Protein AF-A0A8J2HFX0-F1 (afdb_monomer_lite)

Structure (mmCIF, N/CA/C/O backbone):
data_AF-A0A8J2HFX0-F1
#
_entry.id   AF-A0A8J2HFX0-F1
#
loop_
_atom_site.group_PDB
_atom_site.id
_atom_site.type_symbol
_atom_site.label_atom_id
_atom_site.label_alt_id
_atom_site.label_comp_id
_atom_site.label_asym_id
_atom_site.label_entity_id
_atom_site.label_seq_id
_atom_site.pdbx_PDB_ins_code
_atom_site.Cartn_x
_atom_site.Cartn_y
_atom_site.Cartn_z
_atom_site.occupancy
_atom_site.B_iso_or_equiv
_atom_site.auth_seq_id
_atom_site.auth_comp_id
_atom_site.auth_asym_id
_atom_site.auth_atom_id
_atom_site.pdbx_PDB_model_num
ATOM 1 N N . MET A 1 1 ? -43.724 24.368 33.917 1.00 36.50 1 MET A N 1
ATOM 2 C CA . MET A 1 1 ? -43.101 24.506 35.254 1.00 36.50 1 MET A CA 1
ATOM 3 C C . MET A 1 1 ? -41.659 24.957 35.081 1.00 36.50 1 MET A C 1
ATOM 5 O O . MET A 1 1 ? -40.863 24.218 34.515 1.00 36.50 1 MET A O 1
ATOM 9 N N . ALA A 1 2 ? -41.336 26.186 35.486 1.00 39.94 2 ALA A N 1
ATOM 10 C CA . ALA A 1 2 ? -39.988 26.737 35.371 1.00 39.94 2 ALA A CA 1
ATOM 11 C C . ALA A 1 2 ? -39.028 25.981 36.308 1.00 39.94 2 ALA A C 1
ATOM 13 O O . ALA A 1 2 ? -39.234 25.959 37.522 1.00 39.94 2 ALA A O 1
ATOM 14 N N . ARG A 1 3 ? -37.985 25.341 35.758 1.00 47.41 3 ARG A N 1
ATOM 15 C CA . ARG A 1 3 ? -36.888 24.77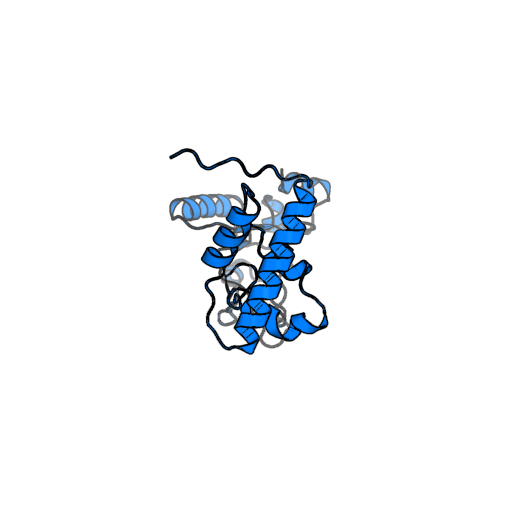7 36.560 1.00 47.41 3 ARG A CA 1
ATOM 16 C C . ARG A 1 3 ? -36.227 25.940 37.306 1.00 47.41 3 ARG A C 1
ATOM 18 O O . ARG A 1 3 ? -35.611 26.787 36.667 1.00 47.41 3 ARG A O 1
ATOM 25 N N . LYS A 1 4 ? -36.376 26.001 38.637 1.00 48.34 4 LYS A N 1
ATOM 26 C CA . LYS A 1 4 ? -35.636 26.942 39.497 1.00 48.34 4 LYS A CA 1
ATOM 27 C C . LYS A 1 4 ? -34.156 26.882 39.096 1.00 48.34 4 LYS A C 1
ATOM 29 O O . LYS A 1 4 ? -33.548 25.818 39.211 1.00 48.34 4 LYS A O 1
ATOM 34 N N . LYS A 1 5 ? -33.592 27.987 38.592 1.00 50.81 5 LYS A N 1
ATOM 35 C CA . LYS A 1 5 ? -32.149 28.095 38.336 1.00 50.81 5 LYS A CA 1
ATOM 36 C C . LYS A 1 5 ? -31.450 27.929 39.683 1.00 50.81 5 LYS A C 1
ATOM 38 O O . LYS A 1 5 ? -31.520 28.823 40.521 1.00 50.81 5 LYS A O 1
ATOM 43 N N . LYS A 1 6 ? -30.837 26.767 39.915 1.00 60.41 6 LYS A N 1
ATOM 44 C CA . LYS A 1 6 ? -29.904 26.593 41.029 1.00 60.41 6 LYS A CA 1
ATOM 45 C C . LYS A 1 6 ? -28.775 27.599 40.816 1.00 60.41 6 LYS A C 1
ATOM 47 O O . LYS A 1 6 ? -28.139 27.590 39.764 1.00 60.41 6 LYS A O 1
ATOM 52 N N . VAL A 1 7 ? -28.601 28.504 41.770 1.00 60.09 7 VAL A N 1
ATOM 53 C CA . VAL A 1 7 ? -27.483 29.445 41.784 1.00 60.09 7 VAL A CA 1
ATOM 54 C C . VAL A 1 7 ? -26.286 28.659 42.302 1.00 60.09 7 VAL A C 1
ATOM 56 O O . VAL A 1 7 ? -26.285 28.238 43.454 1.00 60.09 7 VAL A O 1
ATOM 59 N N . PHE A 1 8 ? -25.331 28.384 41.421 1.00 66.38 8 PHE A N 1
ATOM 60 C CA . PHE A 1 8 ? -24.065 27.749 41.775 1.00 66.38 8 PHE A CA 1
ATOM 61 C C . PHE A 1 8 ? -23.031 28.851 42.003 1.00 66.38 8 PHE A C 1
ATOM 63 O O . PHE A 1 8 ? -22.970 29.795 41.213 1.00 66.38 8 PHE A O 1
ATOM 70 N N . ILE A 1 9 ? -22.271 28.745 43.090 1.00 71.50 9 ILE A N 1
ATOM 71 C CA . ILE A 1 9 ? -21.265 29.737 43.502 1.00 71.50 9 ILE A CA 1
ATOM 72 C C . ILE A 1 9 ? -19.923 29.438 42.809 1.00 71.50 9 ILE A C 1
ATOM 74 O O . ILE A 1 9 ? -19.110 30.329 42.595 1.00 71.50 9 ILE A O 1
ATOM 78 N N . GLU A 1 10 ? -19.728 28.186 42.403 1.00 75.62 10 GLU A N 1
ATOM 79 C CA . GLU A 1 10 ? -18.501 27.629 41.849 1.00 75.62 10 GLU A CA 1
ATOM 80 C C . GLU A 1 10 ? -18.329 27.940 40.353 1.00 75.62 10 GLU A C 1
ATOM 82 O O . GLU A 1 10 ? -19.296 28.070 39.586 1.00 75.62 10 GLU A O 1
ATOM 87 N N . SER A 1 11 ? -17.081 27.981 39.890 1.00 82.88 11 SER A N 1
ATOM 88 C CA . SER A 1 11 ? -16.734 28.086 38.470 1.00 82.88 11 SER A CA 1
ATOM 89 C C . SER A 1 11 ? -17.201 26.853 37.672 1.00 82.88 11 SER A C 1
ATOM 91 O O . SER A 1 11 ? -17.562 25.806 38.220 1.00 82.88 11 SER A O 1
ATOM 93 N N . LYS A 1 12 ? -17.246 26.962 36.338 1.00 82.00 12 LYS A N 1
ATOM 94 C CA . LYS A 1 12 ? -17.675 25.854 35.459 1.00 82.00 12 LYS A CA 1
ATOM 95 C C . LYS A 1 12 ? -16.741 24.639 35.565 1.00 82.00 12 LYS A C 1
ATOM 97 O O . LYS A 1 12 ? -17.206 23.504 35.478 1.00 82.00 12 LYS A O 1
ATOM 102 N N . GLU A 1 13 ? -15.449 24.882 35.761 1.00 82.50 13 GLU A N 1
ATOM 103 C CA . GLU A 1 13 ? -14.404 23.856 35.860 1.00 82.50 13 GLU A CA 1
ATOM 104 C C . GLU A 1 13 ? -14.483 23.100 37.189 1.00 82.50 13 GLU A C 1
ATOM 106 O O . GLU A 1 13 ? -14.471 21.870 37.200 1.00 82.50 13 GLU A O 1
ATOM 111 N N . GLU A 1 14 ? -14.692 23.813 38.296 1.00 83.50 14 GLU A N 1
ATOM 112 C CA . GLU A 1 14 ? -14.913 23.204 39.613 1.00 83.50 14 GLU A CA 1
ATOM 113 C C . GLU A 1 14 ? -16.162 22.317 39.611 1.00 83.50 14 GLU A C 1
ATOM 115 O O . GLU A 1 14 ? -16.128 21.181 40.083 1.00 83.50 14 GLU A O 1
ATOM 120 N N . ARG A 1 15 ? -17.252 22.775 38.983 1.00 85.12 15 ARG A N 1
ATOM 121 C CA . ARG A 1 15 ? -18.468 21.963 38.810 1.00 85.12 15 ARG A CA 1
ATOM 122 C C . ARG A 1 15 ? -18.224 20.703 37.983 1.00 85.12 15 ARG A C 1
ATOM 124 O O . ARG A 1 15 ? -18.809 19.659 38.279 1.00 85.12 15 ARG A O 1
ATOM 131 N N . MET A 1 16 ? -17.367 20.778 36.964 1.00 85.12 16 MET A N 1
ATOM 132 C CA . MET A 1 16 ? -16.980 19.616 36.162 1.00 85.12 16 MET A CA 1
ATOM 133 C C . MET A 1 16 ? -16.188 18.604 36.998 1.00 85.12 16 MET A C 1
ATOM 135 O O . MET A 1 16 ? -16.503 17.416 36.966 1.00 85.12 16 MET A O 1
ATOM 139 N N . MET A 1 17 ? -15.226 19.070 37.797 1.00 85.88 17 MET A N 1
ATOM 140 C CA . MET A 1 17 ? -14.441 18.215 38.693 1.00 85.88 17 MET A CA 1
ATOM 141 C C . MET A 1 17 ? -15.316 17.525 39.744 1.00 85.88 17 MET A C 1
ATOM 143 O O . MET A 1 17 ? -15.230 16.308 39.903 1.00 85.88 17 MET A O 1
ATOM 147 N N . LEU A 1 18 ? -16.225 18.265 40.387 1.00 87.31 18 LEU A N 1
ATOM 148 C CA . LEU A 1 18 ? -17.179 17.713 41.358 1.00 87.31 18 LEU A CA 1
ATOM 149 C C . LEU A 1 18 ? -18.092 16.652 40.727 1.00 87.31 18 LEU A C 1
ATOM 151 O O . LEU A 1 18 ? -18.331 15.599 41.315 1.00 87.31 18 LEU A O 1
ATOM 155 N N . THR A 1 19 ? -18.551 16.896 39.496 1.00 88.75 19 THR A N 1
ATOM 156 C CA . THR A 1 19 ? -19.362 15.934 38.734 1.00 88.75 19 THR A CA 1
ATOM 157 C C . THR A 1 19 ? -18.579 14.651 38.458 1.00 88.75 19 THR A C 1
ATOM 159 O O . THR A 1 19 ? -19.110 13.558 38.643 1.00 88.75 19 THR A O 1
ATOM 162 N N . ILE A 1 20 ? -17.323 14.761 38.014 1.00 88.50 20 ILE A N 1
ATOM 163 C CA . ILE A 1 20 ? -16.472 13.597 37.730 1.00 88.50 20 ILE A CA 1
ATOM 164 C C . ILE A 1 20 ? -16.214 12.798 39.013 1.00 88.50 20 ILE A C 1
ATOM 166 O O . ILE A 1 20 ? -16.324 11.572 38.994 1.00 88.50 20 ILE A O 1
ATOM 170 N N . GLN A 1 21 ? -15.939 13.477 40.127 1.00 88.62 21 GLN A N 1
ATOM 171 C CA . GLN A 1 21 ? -15.710 12.834 41.418 1.00 88.62 21 GLN A CA 1
ATOM 172 C C . GLN A 1 21 ? -16.949 12.070 41.912 1.00 88.62 21 GLN A C 1
ATOM 174 O O . GLN A 1 21 ? -16.823 10.911 42.307 1.00 88.62 21 GLN A O 1
ATOM 179 N N . GLU A 1 22 ? -18.144 12.668 41.831 1.00 90.12 22 GLU A N 1
ATOM 180 C CA . GLU A 1 22 ? -19.393 11.995 42.221 1.00 90.12 22 GLU A CA 1
ATOM 181 C C . GLU A 1 22 ? -19.687 10.783 41.317 1.00 90.12 22 GLU A C 1
ATOM 183 O O . GLU A 1 22 ? -20.050 9.715 41.810 1.00 90.12 22 GLU A O 1
ATOM 188 N N . VAL A 1 23 ? -19.436 10.889 40.004 1.00 89.56 23 VAL A N 1
ATOM 189 C CA . VAL A 1 23 ? -19.563 9.750 39.075 1.00 89.56 23 VAL A CA 1
ATOM 190 C C . VAL A 1 23 ? -18.614 8.608 39.452 1.00 89.56 23 VAL A C 1
ATOM 192 O O . VAL A 1 23 ? -19.030 7.451 39.450 1.00 89.56 23 VAL A O 1
ATOM 195 N N . ILE A 1 24 ? -17.353 8.900 39.788 1.00 88.31 24 ILE A N 1
ATOM 196 C CA . ILE A 1 24 ? -16.377 7.872 40.185 1.00 88.31 24 ILE A CA 1
ATOM 197 C C . ILE A 1 24 ? -16.797 7.200 41.494 1.00 88.31 24 ILE A C 1
ATOM 199 O O . ILE A 1 24 ? -16.715 5.977 41.601 1.00 88.31 24 ILE A O 1
ATOM 203 N N . GLN A 1 25 ? -17.277 7.971 42.471 1.00 88.38 25 GLN A N 1
ATOM 204 C CA . GLN A 1 25 ? -17.723 7.433 43.753 1.00 88.38 25 GLN A CA 1
ATOM 205 C C . GLN A 1 25 ? -18.921 6.490 43.590 1.00 88.38 25 GLN A C 1
ATOM 207 O O . GLN A 1 25 ? -18.908 5.386 44.131 1.00 88.38 25 GLN A O 1
ATOM 212 N N . GLU A 1 26 ? -19.926 6.873 42.800 1.00 87.75 26 GLU A N 1
ATOM 213 C CA . GLU A 1 26 ? -21.063 5.993 42.515 1.00 87.75 26 GLU A CA 1
ATOM 214 C C . GLU A 1 26 ? -20.647 4.720 41.759 1.00 87.75 26 GLU A C 1
ATOM 216 O O . GLU A 1 26 ? -21.177 3.640 42.027 1.00 87.75 26 GLU A O 1
ATOM 221 N N . LEU A 1 27 ? -19.670 4.817 40.850 1.00 86.56 27 LEU A N 1
ATOM 222 C CA . LEU A 1 27 ? -19.125 3.654 40.144 1.00 86.56 27 LEU A CA 1
ATOM 223 C C . LEU A 1 27 ? -18.366 2.699 41.072 1.00 86.56 27 LEU A C 1
ATOM 225 O O . LEU A 1 27 ? -18.422 1.489 40.860 1.00 86.56 27 LEU A O 1
ATOM 229 N N . LEU A 1 28 ? -17.675 3.218 42.091 1.00 86.69 28 LEU A N 1
ATOM 230 C CA . LEU A 1 28 ? -17.004 2.403 43.106 1.00 86.69 28 LEU A CA 1
ATOM 231 C C . LEU A 1 28 ? -18.010 1.650 43.973 1.00 86.69 28 LEU A C 1
ATOM 233 O O . LEU A 1 28 ? -17.912 0.431 44.081 1.00 86.69 28 LEU A O 1
ATOM 237 N N . VAL A 1 29 ? -19.018 2.351 44.498 1.00 88.44 29 VAL A N 1
ATOM 238 C CA . VAL A 1 29 ? -20.081 1.732 45.307 1.00 88.44 29 VAL A CA 1
ATOM 239 C C . VAL A 1 29 ? -20.798 0.647 44.507 1.00 88.44 29 VAL A C 1
ATOM 241 O O . VAL A 1 29 ? -20.976 -0.469 44.983 1.00 88.44 29 VAL A O 1
ATOM 244 N N . ALA A 1 30 ? -21.149 0.927 43.253 1.00 86.62 30 ALA A N 1
ATOM 245 C CA . ALA A 1 30 ? -21.793 -0.068 42.408 1.00 86.62 30 ALA A CA 1
ATOM 246 C C . ALA A 1 30 ? -20.888 -1.263 42.068 1.00 86.62 30 ALA A C 1
ATOM 248 O O . ALA A 1 30 ? -21.390 -2.372 41.880 1.00 86.62 30 ALA A O 1
ATOM 249 N N . HIS A 1 31 ? -19.570 -1.055 41.981 1.00 82.75 31 HIS A N 1
ATOM 250 C CA . HIS A 1 31 ? -18.616 -2.139 41.777 1.00 82.75 31 HIS A CA 1
ATOM 251 C C . HIS A 1 31 ? -18.539 -3.056 43.000 1.00 82.75 31 HIS A C 1
ATOM 253 O O . HIS A 1 31 ? -18.586 -4.272 42.821 1.00 82.75 31 HIS A O 1
ATOM 259 N N . ASP A 1 32 ? -18.459 -2.483 44.202 1.00 84.44 32 ASP A N 1
ATOM 260 C CA . ASP A 1 32 ? -18.413 -3.237 45.458 1.00 84.44 32 ASP A CA 1
ATOM 261 C C . ASP A 1 32 ? -19.744 -3.972 45.724 1.00 84.44 32 ASP A C 1
ATOM 263 O O . ASP A 1 32 ? -19.750 -5.090 46.230 1.00 84.44 32 ASP A O 1
ATOM 267 N N . GLU A 1 33 ? -20.876 -3.401 45.298 1.00 88.12 33 GLU A N 1
ATOM 268 C CA . GLU A 1 33 ? -22.210 -4.021 45.380 1.00 88.12 33 GLU A CA 1
ATOM 269 C C . GLU A 1 33 ? -22.548 -4.951 44.195 1.00 88.12 33 GLU A C 1
ATOM 271 O O . GLU A 1 33 ? -23.674 -5.441 44.097 1.00 88.12 33 GLU A O 1
ATOM 276 N N . HIS A 1 34 ? -21.613 -5.181 43.264 1.00 78.56 34 HIS A N 1
ATOM 277 C CA . HIS A 1 34 ? -21.816 -5.975 42.040 1.00 78.56 34 HIS A CA 1
ATOM 278 C C . HIS A 1 34 ? -23.061 -5.590 41.209 1.00 78.56 34 HIS A C 1
ATOM 280 O O . HIS A 1 34 ? -23.638 -6.424 40.508 1.00 78.56 34 HIS A O 1
ATOM 286 N N . ARG A 1 35 ? -23.470 -4.318 41.239 1.00 81.81 35 ARG A N 1
ATOM 287 C CA . ARG A 1 35 ? -24.608 -3.810 40.463 1.00 81.81 35 ARG A CA 1
ATOM 288 C C . ARG A 1 35 ? -24.157 -3.409 39.058 1.00 81.81 35 ARG A C 1
ATOM 290 O O . ARG A 1 35 ? -23.117 -2.771 38.892 1.00 81.81 35 ARG A O 1
ATOM 297 N N . ASP A 1 36 ? -24.956 -3.744 38.048 1.00 74.00 36 ASP A N 1
ATOM 298 C CA . ASP A 1 36 ? -24.738 -3.239 36.691 1.00 74.00 36 ASP A CA 1
ATOM 299 C C . ASP A 1 36 ? -25.232 -1.789 36.574 1.00 74.00 36 ASP A C 1
ATOM 301 O O . ASP A 1 36 ? -26.327 -1.451 37.035 1.00 74.00 36 ASP A O 1
ATOM 305 N N . VAL A 1 37 ? -24.407 -0.914 35.996 1.00 78.25 37 VAL A N 1
ATOM 306 C CA . VAL A 1 37 ? -24.670 0.530 35.937 1.00 78.25 37 VAL A CA 1
ATOM 307 C C . VAL A 1 37 ? -24.548 1.035 34.513 1.00 78.25 37 VAL A C 1
ATOM 309 O O . VAL A 1 37 ? -23.490 0.978 33.889 1.00 78.25 37 VAL A O 1
ATOM 312 N N . ASP A 1 38 ? -25.635 1.632 34.032 1.00 82.38 38 ASP A N 1
ATOM 313 C CA . ASP A 1 38 ? -25.660 2.356 32.768 1.00 82.38 38 ASP A CA 1
ATOM 314 C C . ASP A 1 38 ? -24.918 3.699 32.906 1.00 82.38 38 ASP A C 1
ATOM 316 O O . ASP A 1 38 ? -25.428 4.677 33.470 1.00 82.38 38 ASP A O 1
ATOM 320 N N . LEU A 1 39 ? -23.697 3.739 32.367 1.00 81.25 39 LEU A N 1
ATOM 321 C CA . LEU A 1 39 ? -22.801 4.900 32.382 1.00 81.25 39 LEU A CA 1
ATOM 322 C C . LEU A 1 39 ? -23.427 6.153 31.757 1.00 81.25 39 LEU A C 1
ATOM 324 O O . LEU A 1 39 ? -23.154 7.264 32.216 1.00 81.25 39 LEU A O 1
ATOM 328 N N . ASN A 1 40 ? -24.267 6.010 30.727 1.00 83.69 40 ASN A N 1
ATOM 329 C CA . ASN A 1 40 ? -24.864 7.162 30.052 1.00 83.69 40 ASN A CA 1
ATOM 330 C C . ASN A 1 40 ? -25.926 7.817 30.935 1.00 83.69 40 ASN A C 1
ATOM 332 O O . ASN A 1 40 ? -25.903 9.033 31.126 1.00 83.69 40 ASN A O 1
ATOM 336 N N . LYS A 1 41 ? -26.803 7.011 31.548 1.00 86.25 41 LYS A N 1
ATOM 337 C CA . LYS A 1 41 ? -27.816 7.514 32.490 1.00 86.25 41 LYS A CA 1
ATOM 338 C C . LYS A 1 41 ? -27.178 8.150 33.719 1.00 86.25 41 LYS A C 1
ATOM 340 O O . LYS A 1 41 ? -27.621 9.217 34.146 1.00 86.25 41 LYS A O 1
ATOM 345 N N . LEU A 1 42 ? -26.127 7.526 34.257 1.00 87.12 42 LEU A N 1
ATOM 346 C CA . LEU A 1 42 ? -25.391 8.050 35.405 1.00 87.12 42 LEU A CA 1
ATOM 347 C C . LEU A 1 42 ? -24.791 9.427 35.097 1.00 87.12 42 LEU A C 1
ATOM 349 O O . LEU A 1 42 ? -25.062 10.390 35.814 1.00 87.12 42 LEU A O 1
ATOM 353 N N . LYS A 1 43 ? -24.055 9.551 33.985 1.00 86.56 43 LYS A N 1
ATOM 354 C CA . LYS A 1 43 ? -23.462 10.823 33.553 1.00 86.56 43 LYS A CA 1
ATOM 355 C C . LYS A 1 43 ? -24.514 11.915 33.392 1.00 86.56 43 LYS A C 1
ATOM 357 O O . LYS A 1 43 ? -24.351 12.999 33.939 1.00 86.56 43 LYS A O 1
ATOM 362 N N . THR A 1 44 ? -25.615 11.634 32.696 1.00 86.19 44 THR A N 1
ATOM 363 C CA . THR A 1 44 ? -26.679 12.626 32.484 1.00 86.19 44 THR A CA 1
ATOM 364 C C . THR A 1 44 ? -27.337 13.052 33.798 1.00 86.19 44 THR A C 1
ATOM 366 O O . THR A 1 44 ? -27.619 14.240 33.980 1.00 86.19 44 THR A O 1
ATOM 369 N N . ARG A 1 45 ? -27.551 12.120 34.736 1.00 88.81 45 ARG A N 1
ATOM 370 C CA . ARG A 1 45 ? -28.131 12.411 36.055 1.00 88.81 45 ARG A CA 1
ATOM 371 C C . ARG A 1 45 ? -27.231 13.327 36.882 1.00 88.81 45 ARG A C 1
ATOM 373 O O . ARG A 1 45 ? -27.711 14.349 37.375 1.00 88.81 45 ARG A O 1
ATOM 380 N N . VAL A 1 46 ? -25.946 12.993 37.004 1.00 88.50 46 VAL A N 1
ATOM 381 C CA . VAL A 1 46 ? -24.995 13.773 37.813 1.00 88.50 46 VAL A CA 1
ATOM 382 C C . VAL A 1 46 ? -24.715 15.127 37.152 1.00 88.50 46 VAL A C 1
ATOM 384 O O . VAL A 1 46 ? -24.805 16.158 37.814 1.00 88.50 46 VAL A O 1
ATOM 387 N N . SER A 1 47 ? -24.534 15.183 35.826 1.00 87.50 47 SER A N 1
ATOM 388 C CA . SER A 1 47 ? -24.382 16.456 35.102 1.00 87.50 47 SER A CA 1
ATOM 389 C C . SER A 1 47 ? -25.596 17.379 35.264 1.00 87.50 47 SER A C 1
ATOM 391 O O . SER A 1 47 ? -25.436 18.587 35.435 1.00 87.50 47 SER A O 1
ATOM 393 N N . SER A 1 48 ? -26.814 16.823 35.299 1.00 86.00 48 SER A N 1
ATOM 394 C CA . SER A 1 48 ? -28.037 17.601 35.553 1.00 86.00 48 SER A CA 1
ATOM 395 C C . SER A 1 48 ? -28.103 18.156 36.981 1.00 86.00 48 SER A C 1
ATOM 397 O O . SER A 1 48 ? -28.670 19.229 37.194 1.00 86.00 48 SER A O 1
ATOM 399 N N . LYS A 1 49 ? -27.522 17.458 37.967 1.00 85.69 49 LYS A N 1
ATOM 400 C CA . LYS A 1 49 ? -27.490 17.885 39.377 1.00 85.69 49 LYS A CA 1
ATOM 401 C C . LYS A 1 49 ? -26.646 19.148 39.571 1.00 85.69 49 LYS A C 1
ATOM 403 O O . LYS A 1 49 ? -27.083 20.030 40.318 1.00 85.69 49 LYS A O 1
ATOM 408 N N . TYR A 1 50 ? -25.516 19.235 38.864 1.00 85.31 50 TYR A N 1
ATOM 409 C CA . TYR A 1 50 ? -24.578 20.369 38.861 1.00 85.31 50 TYR A CA 1
ATOM 410 C C . TYR A 1 50 ? -24.853 21.414 37.765 1.00 85.31 50 TYR A C 1
ATOM 412 O O . TYR A 1 50 ? -24.144 22.414 37.665 1.00 85.31 50 TYR A O 1
ATOM 420 N N . GLY A 1 51 ? -25.894 21.210 36.949 1.00 80.94 51 GLY A N 1
ATOM 421 C CA . GLY A 1 51 ? -26.314 22.166 35.922 1.00 80.94 51 GLY A CA 1
ATOM 422 C C . GLY A 1 51 ? -25.324 22.316 34.764 1.00 80.94 51 GLY A C 1
ATOM 423 O O . GLY A 1 51 ? -25.200 23.408 34.215 1.00 80.94 51 GLY A O 1
ATOM 424 N N . LEU A 1 52 ? -24.604 21.248 34.411 1.00 83.06 52 LEU A N 1
ATOM 425 C CA . LEU A 1 52 ? -23.687 21.241 33.272 1.00 83.06 52 LEU A CA 1
ATOM 426 C C . LEU A 1 52 ? -24.451 21.068 31.952 1.00 83.06 52 LEU A C 1
ATOM 428 O O . LEU A 1 52 ? -25.348 20.235 31.844 1.00 83.06 52 LEU A O 1
ATOM 432 N N . GLU A 1 53 ? -24.057 21.836 30.935 1.00 79.19 53 GLU A N 1
ATOM 433 C CA . GLU A 1 53 ? -24.602 21.742 29.570 1.00 79.19 53 GLU A CA 1
ATOM 434 C C . GLU A 1 53 ? -24.099 20.496 28.828 1.00 79.19 53 GLU A C 1
ATOM 436 O O . GLU A 1 53 ? -24.803 19.944 27.985 1.00 79.19 53 GLU A O 1
ATOM 441 N N . SER A 1 54 ? -22.887 20.037 29.151 1.00 82.62 54 SER A N 1
ATOM 442 C CA . SER A 1 54 ? -22.243 18.877 28.538 1.00 82.62 54 SER A CA 1
ATOM 443 C C . SER A 1 54 ? -21.875 17.824 29.583 1.00 82.62 54 SER A C 1
ATOM 445 O O . SER A 1 54 ? -21.458 18.133 30.699 1.00 82.62 54 SER A O 1
ATOM 447 N N . SER A 1 55 ? -22.028 16.550 29.213 1.00 83.25 55 SER A N 1
ATOM 448 C CA . SER A 1 55 ? -21.582 15.432 30.048 1.00 83.25 55 SER A CA 1
ATOM 449 C C . SER A 1 55 ? -20.058 15.254 29.963 1.00 83.25 55 SER A C 1
ATOM 451 O O . SER A 1 55 ? -19.514 15.416 28.866 1.00 83.25 55 SER A O 1
ATOM 453 N N . PRO A 1 56 ? -19.377 14.832 31.044 1.00 85.62 56 PRO A N 1
ATOM 454 C CA . PRO A 1 56 ? -17.931 14.602 31.035 1.00 85.62 56 PRO A CA 1
ATOM 455 C C . PRO A 1 56 ? -17.530 13.528 30.015 1.00 85.62 56 PRO A C 1
ATOM 457 O O . PRO A 1 56 ? -18.239 12.528 29.831 1.00 85.62 56 PRO A O 1
ATOM 460 N N . ARG A 1 57 ? -16.392 13.703 29.332 1.00 86.50 57 ARG A N 1
ATOM 461 C CA . ARG A 1 57 ? -15.906 12.699 28.372 1.00 86.50 57 ARG A CA 1
ATOM 462 C C . ARG A 1 57 ? -15.386 11.484 29.131 1.00 86.50 57 ARG A C 1
ATOM 464 O O . ARG A 1 57 ? -14.902 11.592 30.252 1.00 86.50 57 ARG A O 1
ATOM 471 N N . LEU A 1 58 ? -15.454 10.311 28.503 1.00 84.56 58 LEU A N 1
ATOM 472 C CA . LEU A 1 58 ? -14.962 9.076 29.121 1.00 84.56 58 LEU A CA 1
ATOM 473 C C . LEU A 1 58 ? -13.459 9.161 29.448 1.00 84.56 58 LEU A C 1
ATOM 475 O O . LEU A 1 58 ? -13.035 8.672 30.487 1.00 84.56 58 LEU A O 1
ATOM 479 N N . VAL A 1 59 ? -12.679 9.846 28.602 1.00 82.81 59 VAL A N 1
ATOM 480 C CA . VAL A 1 59 ? -11.246 10.104 28.826 1.00 82.81 59 VAL A CA 1
ATOM 481 C C . VAL A 1 59 ? -10.982 10.916 30.096 1.00 82.81 59 VAL A C 1
ATOM 483 O O . VAL A 1 59 ? -10.070 10.575 30.844 1.00 82.81 59 VAL A O 1
ATOM 486 N N . ASP A 1 60 ? -11.813 11.923 30.381 1.00 86.56 60 ASP A N 1
ATOM 487 C CA . ASP A 1 60 ? -11.663 12.786 31.559 1.00 86.56 60 ASP A CA 1
ATOM 488 C C . ASP A 1 60 ? -11.995 12.006 32.842 1.00 86.56 60 ASP A C 1
ATOM 490 O O . ASP A 1 60 ? -11.297 12.120 33.846 1.00 86.56 60 ASP A O 1
ATOM 494 N N . ILE A 1 61 ? -13.015 11.139 32.785 1.00 86.69 61 ILE A N 1
ATOM 495 C CA . ILE A 1 61 ? -13.375 10.243 33.893 1.00 86.69 61 ILE A CA 1
ATOM 496 C C . ILE A 1 61 ? -12.233 9.262 34.174 1.00 86.69 61 ILE A C 1
ATOM 498 O O . ILE A 1 61 ? -11.848 9.109 35.326 1.00 86.69 61 ILE A O 1
ATOM 502 N N . ILE A 1 62 ? -11.665 8.628 33.138 1.00 85.56 62 ILE A N 1
ATOM 503 C CA . ILE A 1 62 ? -10.548 7.676 33.281 1.00 85.56 62 ILE A CA 1
ATOM 504 C C . ILE A 1 62 ? -9.314 8.356 33.890 1.00 85.56 62 ILE A C 1
ATOM 506 O O . ILE A 1 62 ? -8.645 7.756 34.733 1.00 85.56 62 ILE A O 1
ATOM 510 N N . ALA A 1 63 ? -9.015 9.593 33.484 1.00 85.50 63 ALA A N 1
ATOM 511 C CA . ALA A 1 63 ? -7.874 10.347 33.998 1.00 85.50 63 ALA A CA 1
ATOM 512 C C . ALA A 1 63 ? -8.005 10.669 35.497 1.00 85.50 63 ALA A C 1
ATOM 514 O O . ALA A 1 63 ? -7.008 10.631 36.215 1.00 85.50 63 ALA A O 1
ATOM 515 N N . ALA A 1 64 ? -9.228 10.926 35.967 1.00 87.00 64 ALA A N 1
ATOM 516 C CA . ALA A 1 64 ? -9.521 11.286 37.352 1.00 87.00 64 ALA A CA 1
ATOM 517 C C . ALA A 1 64 ? -9.677 10.085 38.312 1.00 87.00 64 ALA A C 1
ATOM 519 O O . ALA A 1 64 ? -9.858 10.290 39.512 1.00 87.00 64 ALA A O 1
ATOM 520 N N . VAL A 1 65 ? -9.612 8.835 37.828 1.00 86.88 65 VAL A N 1
ATOM 521 C CA . VAL A 1 65 ? -9.723 7.644 38.694 1.00 86.88 65 VAL A CA 1
ATOM 522 C C . VAL A 1 65 ? -8.507 7.537 39.637 1.00 86.88 65 VAL A C 1
ATOM 524 O O . VAL A 1 65 ? -7.370 7.507 39.147 1.00 86.88 65 VAL A O 1
ATOM 527 N N . PRO A 1 66 ? -8.716 7.395 40.966 1.00 85.75 66 PRO A N 1
ATOM 528 C CA . PRO A 1 66 ? -7.642 7.159 41.934 1.00 85.75 66 PRO A CA 1
ATOM 529 C C . PRO A 1 66 ? -6.814 5.917 41.592 1.00 85.75 66 PRO A C 1
ATOM 531 O O . PRO A 1 66 ? -7.362 4.917 41.124 1.00 85.75 66 PRO A O 1
ATOM 534 N N . LEU A 1 67 ? -5.502 5.953 41.850 1.00 80.75 67 LEU A N 1
ATOM 535 C CA . LEU A 1 67 ? -4.573 4.868 41.494 1.00 80.75 67 LEU A CA 1
ATOM 536 C C . LEU A 1 67 ? -5.009 3.505 42.058 1.00 80.75 67 LEU A C 1
ATOM 538 O O . LEU A 1 67 ? -4.977 2.515 41.329 1.00 80.75 67 LEU A O 1
ATOM 542 N N . ASP A 1 68 ? -5.531 3.481 43.283 1.00 81.44 68 ASP A N 1
ATOM 543 C CA . ASP A 1 68 ? -5.995 2.263 43.967 1.00 81.44 68 ASP A CA 1
ATOM 544 C C . ASP A 1 68 ? -7.213 1.618 43.282 1.00 81.44 68 ASP A C 1
ATOM 546 O O . ASP A 1 68 ? -7.413 0.403 43.315 1.00 81.44 68 ASP A O 1
ATOM 550 N N . ALA A 1 69 ? -8.025 2.435 42.608 1.00 80.88 69 ALA A N 1
ATOM 551 C CA . ALA A 1 69 ? -9.251 2.026 41.932 1.00 80.88 69 ALA A CA 1
ATOM 552 C C . ALA A 1 69 ? -9.062 1.726 40.435 1.00 80.88 69 ALA A C 1
ATOM 554 O O . ALA A 1 69 ? -9.962 1.163 39.799 1.00 80.88 69 ALA A O 1
ATOM 555 N N . LYS A 1 70 ? -7.904 2.070 39.850 1.00 79.38 70 LYS A N 1
ATOM 556 C CA . LYS A 1 70 ? -7.652 1.917 38.407 1.00 79.38 70 LYS A CA 1
ATOM 557 C C . LYS A 1 70 ? -7.811 0.474 37.940 1.00 79.38 70 LYS A C 1
ATOM 559 O O . LYS A 1 70 ? -8.475 0.233 36.934 1.00 79.38 70 LYS A O 1
ATOM 564 N N . ASN A 1 71 ? -7.293 -0.489 38.699 1.00 76.75 71 ASN A N 1
ATOM 565 C CA . ASN A 1 71 ? -7.362 -1.908 38.334 1.00 76.75 71 ASN A CA 1
ATOM 566 C C . ASN A 1 71 ? -8.800 -2.458 38.329 1.00 76.75 71 ASN A C 1
ATOM 568 O O . ASN A 1 71 ? -9.102 -3.367 37.560 1.00 76.75 71 ASN A O 1
ATOM 572 N N . LYS A 1 72 ? -9.700 -1.882 39.137 1.00 81.44 72 LYS A N 1
ATOM 573 C CA . LYS A 1 72 ? -11.104 -2.310 39.248 1.00 81.44 72 LYS A CA 1
ATOM 574 C C . LYS A 1 72 ? -12.001 -1.692 38.172 1.00 81.44 72 LYS A C 1
ATOM 576 O O . LYS A 1 72 ? -12.877 -2.367 37.628 1.00 81.44 72 LYS A O 1
ATOM 581 N N . LEU A 1 73 ? -11.799 -0.406 37.870 1.00 78.56 73 LEU A N 1
ATOM 582 C CA . LEU A 1 73 ? -12.692 0.371 37.002 1.00 78.56 73 LEU A CA 1
ATOM 583 C C . LEU A 1 73 ? -12.243 0.418 35.535 1.00 78.56 73 LEU A C 1
ATOM 585 O O . LEU A 1 73 ? -13.094 0.373 34.648 1.00 78.56 73 LEU A O 1
ATOM 589 N N . ILE A 1 74 ? -10.936 0.459 35.244 1.00 77.81 74 ILE A N 1
ATOM 590 C CA . ILE A 1 74 ? -10.430 0.559 33.860 1.00 77.81 74 ILE A CA 1
ATOM 591 C C . ILE A 1 74 ? -10.901 -0.603 32.967 1.00 77.81 74 ILE A C 1
ATOM 593 O O . ILE A 1 74 ? -11.287 -0.323 31.831 1.00 77.81 74 ILE A O 1
ATOM 597 N N . PRO A 1 75 ? -10.937 -1.875 33.417 1.00 76.56 75 PRO A N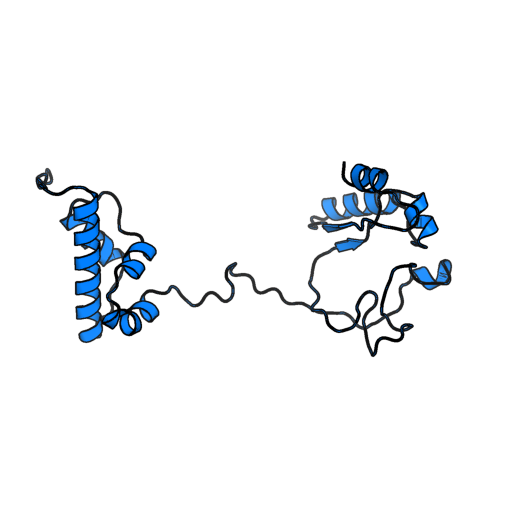 1
ATOM 598 C CA . PRO A 1 75 ? -11.436 -2.971 32.584 1.00 76.56 75 PRO A CA 1
ATOM 599 C C . PRO A 1 75 ? -12.911 -2.822 32.191 1.00 76.56 75 PRO A C 1
ATOM 601 O O . PRO A 1 75 ? -13.285 -3.221 31.095 1.00 76.56 75 PRO A O 1
ATOM 604 N N . LYS A 1 76 ? -13.738 -2.223 33.061 1.00 75.19 76 LYS A N 1
ATOM 605 C CA . LYS A 1 76 ? -15.167 -1.977 32.799 1.00 75.19 76 LYS A CA 1
ATOM 606 C C . LYS A 1 76 ? -15.410 -0.705 31.978 1.00 75.19 76 LYS A C 1
ATOM 608 O O . LYS A 1 76 ? -16.384 -0.634 31.237 1.00 75.19 76 LYS A O 1
ATOM 613 N N . LEU A 1 77 ? -14.540 0.300 32.117 1.00 74.25 77 LEU A N 1
ATOM 614 C CA . LEU A 1 77 ? -14.638 1.583 31.412 1.00 74.25 77 LEU A CA 1
ATOM 615 C C . LEU A 1 77 ? -13.987 1.565 30.023 1.00 74.25 77 LEU A C 1
ATOM 617 O O . LEU A 1 77 ? -14.348 2.381 29.176 1.00 74.25 77 LEU A O 1
ATOM 621 N N . LYS A 1 78 ? -13.035 0.662 29.758 1.00 67.38 78 LYS A N 1
ATOM 622 C CA . LYS A 1 78 ? -12.494 0.474 28.408 1.00 67.38 78 LYS A CA 1
ATOM 623 C C . LYS A 1 78 ? -13.583 -0.123 27.516 1.00 67.38 78 LYS A C 1
ATOM 625 O O . LYS A 1 78 ? -14.073 -1.222 27.761 1.00 67.38 78 LYS A O 1
ATOM 630 N N . ALA A 1 79 ? -13.946 0.613 26.463 1.00 58.12 79 ALA A N 1
ATOM 631 C CA . ALA A 1 79 ? -14.784 0.095 25.387 1.00 58.12 79 ALA A CA 1
ATOM 632 C C . ALA A 1 79 ? -14.187 -1.213 24.839 1.00 58.12 79 ALA A C 1
ATOM 634 O O . ALA A 1 79 ? -12.967 -1.395 24.896 1.00 58.12 79 ALA A O 1
ATOM 635 N N . LYS A 1 80 ? -15.065 -2.104 24.341 1.00 54.94 80 LYS A N 1
ATOM 636 C CA . LYS A 1 80 ? -14.741 -3.440 23.805 1.00 54.94 80 LYS A CA 1
ATOM 637 C C . LYS A 1 80 ? -13.350 -3.463 23.159 1.00 54.94 80 LYS A C 1
ATOM 639 O O . LYS A 1 80 ? -13.083 -2.569 22.356 1.00 54.94 80 LYS A O 1
ATOM 644 N N . PRO A 1 81 ? -12.507 -4.472 23.446 1.00 51.44 81 PRO A N 1
ATOM 645 C CA . PRO A 1 81 ? -11.199 -4.588 22.815 1.00 51.44 81 PRO A CA 1
ATOM 646 C C . PRO A 1 81 ? -11.370 -4.509 21.295 1.00 51.44 81 PRO A C 1
ATOM 648 O O . PRO A 1 81 ? -11.950 -5.393 20.664 1.00 51.44 81 PRO A O 1
ATOM 651 N N . ILE A 1 82 ? -10.938 -3.390 20.722 1.00 53.09 82 ILE A N 1
ATOM 652 C CA . ILE A 1 82 ? -10.933 -3.170 19.282 1.00 53.09 82 ILE A CA 1
ATOM 653 C C . ILE A 1 82 ? -9.795 -4.007 18.703 1.00 53.09 82 ILE A C 1
ATOM 655 O O . ILE A 1 82 ? -8.668 -3.946 19.189 1.00 53.09 82 ILE A O 1
ATOM 659 N N . ARG A 1 83 ? -10.102 -4.825 17.687 1.00 55.94 83 ARG A N 1
ATOM 660 C CA . ARG A 1 83 ? -9.150 -5.787 17.098 1.00 55.94 83 ARG A CA 1
ATOM 661 C C . ARG A 1 83 ? -7.902 -5.098 16.513 1.00 55.94 83 ARG A C 1
ATOM 663 O O . ARG A 1 83 ? -6.864 -5.737 16.432 1.00 55.94 83 ARG A O 1
ATOM 670 N N . THR A 1 84 ? -8.000 -3.808 16.174 1.00 56.28 84 THR A N 1
ATOM 671 C CA . THR A 1 84 ? -6.927 -2.884 15.751 1.00 56.28 84 THR A CA 1
ATOM 672 C C . THR A 1 84 ? -7.377 -1.432 15.997 1.00 56.28 84 THR A C 1
ATOM 674 O O . THR A 1 84 ? -8.580 -1.173 16.061 1.00 56.28 84 THR A O 1
ATOM 677 N N . ALA A 1 85 ? -6.447 -0.469 16.103 1.00 55.78 85 ALA A N 1
ATOM 678 C CA . ALA A 1 85 ? -6.758 0.960 16.315 1.00 55.78 85 ALA A CA 1
ATOM 679 C C . ALA A 1 85 ? -7.695 1.566 15.245 1.00 55.78 85 ALA A C 1
ATOM 681 O O . ALA A 1 85 ? -8.411 2.524 15.522 1.00 55.78 85 ALA A O 1
ATOM 682 N N . SER A 1 86 ? -7.715 0.986 14.041 1.00 62.72 86 SER A N 1
ATOM 683 C CA . SER A 1 86 ? -8.557 1.384 12.906 1.00 62.72 86 SER A CA 1
ATOM 684 C C . SER A 1 86 ? -9.805 0.511 12.707 1.00 62.72 86 SER A C 1
ATOM 686 O O . SER A 1 86 ? -10.620 0.809 11.838 1.00 62.72 86 SER A O 1
ATOM 688 N N . GLY A 1 87 ? -9.960 -0.586 13.459 1.00 64.44 87 GLY A N 1
ATOM 689 C CA . GLY A 1 87 ? -11.064 -1.542 13.305 1.00 64.44 87 GLY A CA 1
ATOM 690 C C . GLY A 1 87 ? -10.973 -2.472 12.084 1.00 64.44 87 GLY A C 1
ATOM 691 O O . GLY A 1 87 ? -11.830 -3.340 11.929 1.00 64.44 87 GLY A O 1
ATOM 692 N N . ILE A 1 88 ? -9.940 -2.337 11.244 1.00 63.31 88 ILE A N 1
ATOM 693 C CA . ILE A 1 88 ? -9.688 -3.194 10.075 1.00 63.31 88 ILE A CA 1
ATOM 694 C C . ILE A 1 88 ? -8.504 -4.120 10.379 1.00 63.31 88 ILE A C 1
ATOM 696 O O . ILE A 1 88 ? -7.441 -3.654 10.795 1.00 63.31 88 ILE A O 1
ATOM 700 N N . ALA A 1 89 ? -8.682 -5.427 10.168 1.00 64.94 89 ALA A N 1
ATOM 701 C CA . ALA A 1 89 ? -7.598 -6.407 10.201 1.00 64.94 89 ALA A CA 1
ATOM 702 C C . ALA A 1 89 ? -7.086 -6.624 8.772 1.00 64.94 89 ALA A C 1
ATOM 704 O O . ALA A 1 89 ? -7.827 -7.096 7.912 1.00 64.94 89 ALA A O 1
ATOM 705 N N . VAL A 1 90 ? -5.836 -6.245 8.517 1.00 62.75 90 VAL A N 1
ATOM 706 C CA . VAL A 1 90 ? -5.195 -6.429 7.212 1.00 62.75 90 VAL A CA 1
ATOM 707 C C . VAL A 1 90 ? -4.610 -7.839 7.163 1.00 62.75 90 VAL A C 1
ATOM 709 O O . VAL A 1 90 ? -3.777 -8.181 7.999 1.00 62.75 90 VAL A O 1
ATOM 712 N N . VAL A 1 91 ? -5.066 -8.658 6.213 1.00 61.00 91 VAL A N 1
ATOM 713 C CA . VAL A 1 91 ? -4.545 -10.011 5.972 1.00 61.00 91 VAL A CA 1
ATOM 714 C C . VAL A 1 91 ? -3.791 -10.015 4.652 1.00 61.00 91 VAL A C 1
ATOM 716 O O . VAL A 1 91 ? -4.272 -9.505 3.642 1.00 61.00 91 VAL A O 1
ATOM 719 N N . ALA A 1 92 ? -2.599 -10.585 4.702 1.00 61.53 92 ALA A N 1
ATOM 720 C CA . ALA A 1 92 ? -1.613 -10.592 3.649 1.00 61.53 92 ALA A CA 1
ATOM 721 C C . ALA A 1 92 ? -1.427 -12.026 3.121 1.00 61.53 92 ALA A C 1
ATOM 723 O O . ALA A 1 92 ? -1.171 -12.925 3.920 1.00 61.53 92 ALA A O 1
ATOM 724 N N . VAL A 1 93 ? -1.584 -12.259 1.812 1.00 68.38 93 VAL A N 1
ATOM 725 C CA . VAL A 1 93 ? -1.392 -13.577 1.178 1.00 68.38 93 VAL A CA 1
ATOM 726 C C . VAL A 1 93 ? -0.536 -13.448 -0.077 1.00 68.38 93 VAL A C 1
ATOM 728 O O . VAL A 1 93 ? -0.695 -12.509 -0.854 1.00 68.38 93 VAL A O 1
ATOM 731 N N . MET A 1 94 ? 0.353 -14.415 -0.285 1.00 70.75 94 MET A N 1
ATOM 732 C CA . MET A 1 94 ? 1.188 -14.521 -1.479 1.00 70.75 94 MET A CA 1
ATOM 733 C C . MET A 1 94 ? 0.699 -15.671 -2.368 1.00 70.75 94 MET A C 1
ATOM 735 O O . MET A 1 94 ? 0.305 -16.730 -1.877 1.00 70.75 94 MET A O 1
ATOM 739 N N . CYS A 1 95 ? 0.749 -15.478 -3.685 1.00 77.38 95 CYS A N 1
ATOM 740 C CA . CYS A 1 95 ? 0.551 -16.557 -4.654 1.00 77.38 95 CYS A CA 1
ATOM 741 C C . CYS A 1 95 ? 1.824 -17.409 -4.786 1.00 77.38 95 CYS A C 1
ATOM 743 O O . CYS A 1 95 ? 2.910 -16.991 -4.390 1.00 77.38 95 CYS A O 1
ATOM 745 N N . LYS A 1 96 ? 1.707 -18.595 -5.398 1.00 77.88 96 LYS A N 1
ATOM 746 C CA . LYS A 1 96 ? 2.860 -19.461 -5.691 1.00 77.88 96 LYS A CA 1
ATOM 747 C C . LYS A 1 96 ? 3.944 -18.683 -6.474 1.00 77.88 96 LYS A C 1
ATOM 749 O O . LYS A 1 96 ? 3.599 -18.046 -7.478 1.00 77.88 96 LYS A O 1
ATOM 754 N N . PRO A 1 97 ? 5.231 -18.774 -6.079 1.00 80.12 97 PRO A N 1
ATOM 755 C CA . PRO A 1 97 ? 6.336 -18.221 -6.858 1.00 80.12 97 PRO A CA 1
ATOM 756 C C . PRO A 1 97 ? 6.305 -18.722 -8.309 1.00 80.12 97 PRO A C 1
ATOM 758 O O . PRO A 1 97 ? 6.254 -19.929 -8.561 1.00 80.12 97 PRO A O 1
ATOM 761 N N . HIS A 1 98 ? 6.304 -17.796 -9.266 1.00 85.06 98 HIS A N 1
ATOM 762 C CA . HIS A 1 98 ? 6.344 -18.076 -10.701 1.00 85.06 98 HIS A CA 1
ATOM 763 C C . HIS A 1 98 ? 7.177 -17.008 -11.417 1.00 85.06 98 HIS A C 1
ATOM 765 O O . HIS A 1 98 ? 7.338 -15.900 -10.908 1.00 85.06 98 HIS A O 1
ATOM 771 N N . ARG A 1 99 ? 7.712 -17.351 -12.592 1.00 85.12 99 ARG A N 1
ATOM 772 C CA . ARG A 1 99 ? 8.503 -16.427 -13.415 1.00 85.12 99 ARG A CA 1
ATOM 773 C C . ARG A 1 99 ? 7.603 -15.382 -14.075 1.00 85.12 99 ARG A C 1
ATOM 775 O O . ARG A 1 99 ? 6.494 -15.706 -14.504 1.00 85.12 99 ARG A O 1
ATOM 782 N N . CYS A 1 100 ? 8.091 -14.148 -14.206 1.00 86.06 100 CYS A N 1
ATOM 783 C CA . CYS A 1 100 ? 7.380 -13.104 -14.943 1.00 86.06 100 CYS A CA 1
ATOM 784 C C . CYS A 1 100 ? 7.181 -13.506 -16.414 1.00 86.06 100 CYS A C 1
ATOM 786 O O . CYS A 1 100 ? 8.133 -13.958 -17.046 1.00 86.06 100 CYS A O 1
ATOM 788 N N . PRO A 1 101 ? 5.999 -13.267 -17.013 1.00 88.06 101 PRO A N 1
ATOM 789 C CA . PRO A 1 101 ? 5.722 -13.675 -18.391 1.00 88.06 101 PRO A CA 1
ATOM 790 C C . PRO A 1 101 ? 6.574 -12.926 -19.424 1.00 88.06 101 PRO A C 1
ATOM 792 O O . PRO A 1 101 ? 6.789 -13.440 -20.520 1.00 88.06 101 PRO A O 1
ATOM 795 N N . HIS A 1 102 ? 7.082 -11.734 -19.080 1.00 86.19 102 HIS A N 1
ATOM 796 C CA . HIS A 1 102 ? 7.876 -10.935 -20.010 1.00 86.19 102 HIS A CA 1
ATOM 797 C C . HIS A 1 102 ? 9.244 -11.529 -20.340 1.00 86.19 102 HIS A C 1
ATOM 799 O O . HIS A 1 102 ? 9.772 -11.247 -21.411 1.00 86.19 102 HIS A O 1
ATOM 805 N N . ILE A 1 103 ? 9.757 -12.431 -19.495 1.00 88.12 103 ILE A N 1
ATOM 806 C CA . ILE A 1 103 ? 11.038 -13.109 -19.722 1.00 88.12 103 ILE A CA 1
ATOM 807 C C . ILE A 1 103 ? 11.084 -13.833 -21.076 1.00 88.12 103 ILE A C 1
ATOM 809 O O . ILE A 1 103 ? 12.138 -13.921 -21.695 1.00 88.12 103 ILE A O 1
ATOM 813 N N . ASN A 1 104 ? 9.932 -14.286 -21.585 1.00 86.88 104 ASN A N 1
ATOM 814 C CA . ASN A 1 104 ? 9.837 -14.996 -22.860 1.00 86.88 104 ASN A CA 1
ATOM 815 C C . ASN A 1 104 ? 10.184 -14.123 -24.076 1.00 86.88 104 ASN A C 1
ATOM 817 O O . ASN A 1 104 ? 10.544 -14.666 -25.116 1.00 86.88 104 ASN A O 1
ATOM 821 N N . PHE A 1 105 ? 10.051 -12.798 -23.970 1.00 87.50 105 PHE A N 1
ATOM 822 C CA . PHE A 1 105 ? 10.316 -11.867 -25.070 1.00 87.50 105 PHE A CA 1
ATOM 823 C C . PHE A 1 105 ? 11.429 -10.856 -24.770 1.00 87.50 105 PHE A C 1
ATOM 825 O O . PHE A 1 105 ? 12.052 -10.368 -25.707 1.00 87.50 105 PHE A O 1
ATOM 832 N N . THR A 1 106 ? 11.725 -10.569 -23.497 1.00 83.00 106 THR A N 1
ATOM 833 C CA . THR A 1 106 ? 12.868 -9.728 -23.085 1.00 83.00 106 THR A CA 1
ATOM 834 C C . THR A 1 106 ? 14.131 -10.533 -22.763 1.00 83.00 106 THR A C 1
ATOM 836 O O . THR A 1 106 ? 15.199 -9.956 -22.576 1.00 83.00 106 THR A O 1
ATOM 839 N N . GLY A 1 107 ? 14.030 -11.859 -22.640 1.00 87.38 107 GLY A N 1
ATOM 840 C CA . GLY A 1 107 ? 15.129 -12.765 -22.296 1.00 87.38 107 GLY A CA 1
ATOM 841 C C . GLY A 1 107 ? 15.451 -12.838 -20.799 1.00 87.38 107 GLY A C 1
ATOM 842 O O . GLY A 1 107 ? 15.727 -13.922 -20.301 1.00 87.38 107 GLY A O 1
ATOM 843 N N . ASN A 1 108 ? 15.361 -11.720 -20.075 1.00 84.56 108 ASN A N 1
ATOM 844 C CA . ASN A 1 108 ? 15.661 -11.616 -18.640 1.00 84.56 108 ASN A CA 1
ATOM 845 C C . ASN A 1 108 ? 14.578 -10.828 -17.881 1.00 84.56 108 ASN A C 1
ATOM 847 O O . ASN A 1 108 ? 13.746 -10.151 -18.491 1.00 84.56 108 ASN A O 1
ATOM 851 N N . ILE A 1 109 ? 14.617 -10.900 -16.546 1.00 87.06 109 ILE A N 1
ATOM 852 C CA . ILE A 1 109 ? 13.779 -10.097 -15.638 1.00 87.06 109 ILE A CA 1
ATOM 853 C C . ILE A 1 109 ? 14.206 -8.614 -15.611 1.00 87.06 109 ILE A C 1
ATOM 855 O O . ILE A 1 109 ? 15.226 -8.234 -16.193 1.00 87.06 109 ILE A O 1
ATOM 859 N N . CYS A 1 110 ? 13.426 -7.768 -14.927 1.00 86.06 110 CYS A N 1
ATOM 860 C CA . CYS A 1 110 ? 13.767 -6.357 -14.713 1.00 86.06 110 CYS A CA 1
ATOM 861 C C . CYS A 1 110 ? 15.064 -6.209 -13.905 1.00 86.06 110 CYS A C 1
ATOM 863 O O . CYS A 1 110 ? 15.275 -6.936 -12.935 1.00 86.06 110 CYS A O 1
ATOM 865 N N . VAL A 1 111 ? 15.878 -5.210 -14.259 1.00 85.25 111 VAL A N 1
ATOM 866 C CA . VAL A 1 111 ? 17.260 -5.045 -13.762 1.00 85.25 111 VAL A CA 1
ATOM 867 C C . VAL A 1 111 ? 17.358 -4.961 -12.233 1.00 85.25 111 VAL A C 1
ATOM 869 O O . VAL A 1 111 ? 18.262 -5.535 -11.639 1.00 85.25 111 VAL A O 1
ATOM 872 N N . TYR A 1 112 ? 16.421 -4.272 -11.586 1.00 84.31 112 TYR A N 1
ATOM 873 C CA . TYR A 1 112 ? 16.426 -4.035 -10.137 1.00 84.31 112 TYR A CA 1
ATOM 874 C C . TYR A 1 112 ? 15.614 -5.061 -9.336 1.00 84.31 112 TYR A C 1
ATOM 876 O O . TYR A 1 112 ? 15.442 -4.890 -8.134 1.00 84.31 112 TYR A O 1
ATOM 884 N N . CYS A 1 113 ? 15.022 -6.075 -9.974 1.00 85.00 113 CYS A N 1
ATOM 885 C CA . CYS A 1 113 ? 14.104 -6.974 -9.283 1.00 85.00 113 CYS A CA 1
ATOM 886 C C . CYS A 1 113 ? 14.869 -8.012 -8.444 1.00 85.00 113 CYS A C 1
ATOM 888 O O . CYS A 1 113 ? 15.531 -8.868 -9.032 1.00 85.00 113 CYS A O 1
ATOM 890 N N . PRO A 1 114 ? 14.733 -8.023 -7.102 1.00 81.75 114 PRO A N 1
ATOM 891 C CA . PRO A 1 114 ? 15.300 -9.086 -6.284 1.00 81.75 114 PRO A CA 1
ATOM 892 C C . PRO A 1 114 ? 14.396 -10.327 -6.291 1.00 81.75 114 PRO A C 1
ATOM 894 O O . PRO A 1 114 ? 13.220 -10.266 -6.674 1.00 81.75 114 PRO A O 1
ATOM 897 N N . GLY A 1 115 ? 14.927 -11.441 -5.789 1.00 80.69 115 GLY A N 1
ATOM 898 C CA . GLY A 1 115 ? 14.131 -12.626 -5.481 1.00 80.69 115 GLY A CA 1
ATOM 899 C C . GLY A 1 115 ? 13.576 -13.374 -6.693 1.00 80.69 115 GLY A C 1
ATOM 900 O O . GLY A 1 115 ? 13.915 -13.109 -7.849 1.00 80.69 115 GLY A O 1
ATOM 901 N N . GLY A 1 116 ? 12.662 -14.298 -6.408 1.00 79.50 116 GLY A N 1
ATOM 902 C CA . GLY A 1 116 ? 11.990 -15.120 -7.405 1.00 79.50 116 GLY A CA 1
ATOM 903 C C . GLY A 1 116 ? 12.653 -16.479 -7.638 1.00 79.50 116 GLY A C 1
ATOM 904 O O . GLY A 1 116 ? 13.693 -16.784 -7.051 1.00 79.50 116 GLY A O 1
ATOM 905 N N . PRO A 1 117 ? 12.054 -17.313 -8.510 1.00 81.56 117 PRO A N 1
ATOM 906 C CA . PRO A 1 117 ? 12.474 -18.704 -8.704 1.00 81.56 117 PRO A CA 1
ATOM 907 C C . PRO A 1 117 ? 13.911 -18.884 -9.206 1.00 81.56 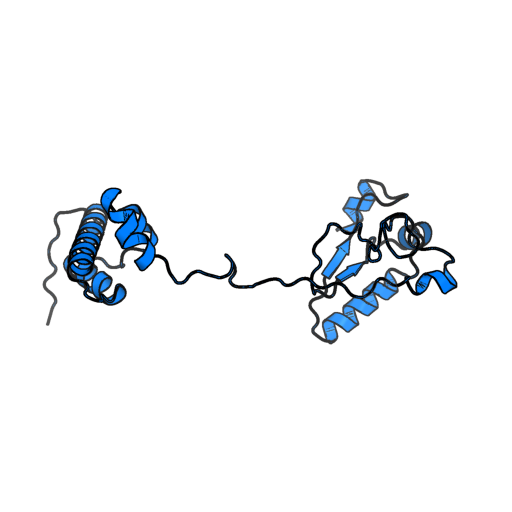117 PRO A C 1
ATOM 909 O O . PRO A 1 117 ? 14.486 -19.948 -9.010 1.00 81.56 117 PRO A O 1
ATOM 912 N N . ASP A 1 118 ? 14.457 -17.864 -9.871 1.00 82.50 118 ASP A N 1
ATOM 913 C CA . ASP A 1 118 ? 15.788 -17.883 -10.487 1.00 82.50 118 ASP A CA 1
ATOM 914 C C . ASP A 1 118 ? 16.824 -17.090 -9.670 1.00 82.50 118 ASP A C 1
ATOM 916 O O . ASP A 1 118 ? 17.869 -16.716 -10.195 1.00 82.50 118 ASP A O 1
ATOM 920 N N . SER A 1 119 ? 16.519 -16.788 -8.405 1.00 79.81 119 SER A N 1
ATOM 921 C CA . SER A 1 119 ? 17.404 -16.050 -7.500 1.00 79.81 119 SER A CA 1
ATOM 922 C C . SER A 1 119 ? 18.034 -16.951 -6.438 1.00 79.81 119 SER A C 1
ATOM 924 O O . SER A 1 119 ? 17.536 -18.041 -6.165 1.00 79.81 119 SER A O 1
ATOM 926 N N . ASP A 1 120 ? 19.084 -16.452 -5.782 1.00 81.06 120 ASP A N 1
ATOM 927 C CA . ASP A 1 120 ? 19.753 -17.140 -4.667 1.00 81.06 120 ASP A CA 1
ATOM 928 C C . ASP A 1 120 ? 18.919 -17.156 -3.366 1.00 81.06 120 ASP A C 1
ATOM 930 O O . ASP A 1 120 ? 19.332 -17.744 -2.365 1.00 81.06 120 ASP A O 1
ATOM 934 N N . PHE A 1 121 ? 17.749 -16.505 -3.346 1.00 69.81 121 PHE A N 1
ATOM 935 C CA . PHE A 1 121 ? 16.867 -16.474 -2.181 1.00 69.81 121 PHE A CA 1
ATOM 936 C C . PHE A 1 121 ? 16.032 -17.757 -2.094 1.00 69.81 121 PHE A C 1
ATOM 938 O O . PHE A 1 121 ? 15.300 -18.117 -3.019 1.00 69.81 121 PHE A O 1
ATOM 945 N N . GLU A 1 122 ? 16.110 -18.443 -0.952 1.00 67.88 122 GLU A N 1
ATOM 946 C CA . GLU A 1 122 ? 15.423 -19.717 -0.745 1.00 67.88 122 GLU A CA 1
ATOM 947 C C . GLU A 1 122 ? 13.896 -19.529 -0.723 1.00 67.88 122 GLU A C 1
ATOM 949 O O . GLU A 1 122 ? 13.330 -18.908 0.174 1.00 67.88 122 GLU A O 1
ATOM 954 N N . TYR A 1 123 ? 13.227 -20.077 -1.742 1.00 67.44 123 TYR A N 1
ATOM 955 C CA . TYR A 1 123 ? 11.767 -20.113 -1.881 1.00 67.44 123 TYR A CA 1
ATOM 956 C C . TYR A 1 123 ? 11.068 -18.743 -1.755 1.00 67.44 123 TYR A C 1
ATOM 958 O O . TYR A 1 123 ? 10.004 -18.628 -1.142 1.00 67.44 123 TYR A O 1
ATOM 966 N N . SER A 1 124 ? 11.628 -17.696 -2.372 1.00 73.12 124 SER A N 1
ATOM 967 C CA . SER A 1 124 ? 11.000 -16.371 -2.394 1.00 73.12 124 SER A CA 1
ATOM 968 C C . SER A 1 124 ? 10.102 -16.148 -3.620 1.00 73.12 124 SER A C 1
ATOM 970 O O . SER A 1 124 ? 10.362 -16.614 -4.735 1.00 73.12 124 SER A O 1
ATOM 972 N N . THR A 1 125 ? 8.996 -15.425 -3.430 1.00 75.06 125 THR A N 1
ATOM 973 C CA . THR A 1 125 ? 8.192 -14.907 -4.545 1.00 75.06 125 THR A CA 1
ATOM 974 C C . THR A 1 125 ? 8.955 -13.817 -5.296 1.00 75.06 125 THR A C 1
ATOM 976 O O . THR A 1 125 ? 9.782 -13.118 -4.716 1.00 75.06 125 THR A O 1
ATOM 979 N N . GLN A 1 126 ? 8.654 -13.637 -6.585 1.00 77.31 126 GLN A N 1
ATOM 980 C CA . GLN A 1 126 ? 9.270 -12.585 -7.397 1.00 77.31 126 GLN A CA 1
ATOM 981 C C . GLN A 1 126 ? 9.136 -11.211 -6.719 1.00 77.31 126 GLN A C 1
ATOM 983 O O . GLN A 1 126 ? 8.042 -10.870 -6.274 1.00 77.31 126 GLN A O 1
ATOM 988 N N . SER A 1 127 ? 10.231 -10.443 -6.666 1.00 76.12 127 SER A N 1
ATOM 989 C CA . SER A 1 127 ? 10.329 -9.136 -5.988 1.00 76.12 127 SER A CA 1
ATOM 990 C C . SER A 1 127 ? 10.340 -9.173 -4.451 1.00 76.12 127 SER A C 1
ATOM 992 O O . SER A 1 127 ? 10.292 -8.112 -3.836 1.00 76.12 127 SER A O 1
ATOM 994 N N . TYR A 1 128 ? 10.451 -10.350 -3.825 1.00 75.00 128 TYR A N 1
ATOM 995 C CA . TYR A 1 128 ? 10.557 -10.512 -2.367 1.00 75.00 128 TYR A CA 1
ATOM 996 C C . TYR A 1 128 ? 11.829 -11.259 -1.972 1.00 75.00 128 TYR A C 1
ATOM 998 O O . TYR A 1 128 ? 12.316 -12.112 -2.717 1.00 75.00 128 TYR A O 1
ATOM 1006 N N . THR A 1 129 ? 12.338 -10.987 -0.769 1.00 72.62 129 THR A N 1
ATOM 1007 C CA . THR A 1 129 ? 13.486 -11.720 -0.208 1.00 72.62 129 THR A CA 1
ATOM 1008 C C . THR A 1 129 ? 13.063 -12.886 0.690 1.00 72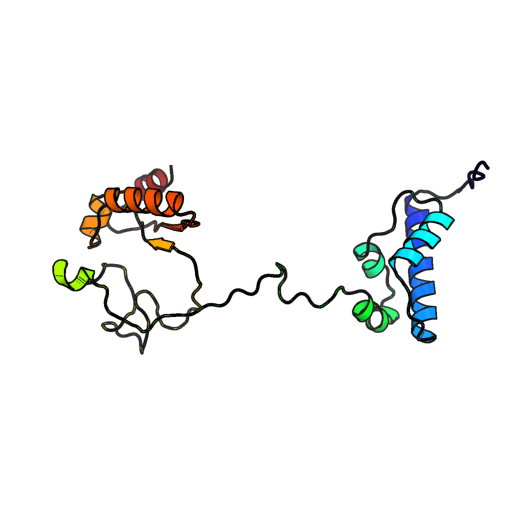.62 129 THR A C 1
ATOM 1010 O O . THR A 1 129 ? 13.886 -13.744 0.994 1.00 72.62 129 THR A O 1
ATOM 1013 N N . GLY A 1 130 ? 11.773 -12.963 1.049 1.00 64.38 130 GLY A N 1
ATOM 1014 C CA . GLY A 1 130 ? 11.184 -14.052 1.843 1.00 64.38 130 GLY A CA 1
ATOM 1015 C C . GLY A 1 130 ? 10.918 -13.685 3.306 1.00 64.38 130 GLY A C 1
ATOM 1016 O O . GLY A 1 130 ? 10.431 -14.517 4.069 1.00 64.38 130 GLY A O 1
ATOM 1017 N N . TYR A 1 131 ? 11.191 -12.438 3.696 1.00 66.12 131 TYR A N 1
ATOM 1018 C CA . TYR A 1 131 ? 11.060 -11.948 5.071 1.00 66.12 131 TYR A CA 1
ATOM 1019 C C . TYR A 1 131 ? 9.869 -10.998 5.273 1.00 66.12 131 TYR A C 1
ATOM 1021 O O . TYR A 1 131 ? 9.652 -10.497 6.377 1.00 66.12 131 TYR A O 1
ATOM 1029 N N . GLU A 1 132 ? 9.090 -10.730 4.224 1.00 61.19 132 GLU A N 1
ATOM 1030 C CA . GLU A 1 132 ? 8.103 -9.652 4.210 1.00 61.19 132 GLU A CA 1
ATOM 1031 C C . GLU A 1 132 ? 6.633 -10.143 4.204 1.00 61.19 132 GLU A C 1
ATOM 1033 O O . GLU A 1 132 ? 6.315 -11.163 3.593 1.00 61.19 132 GLU A O 1
ATOM 1038 N N . PRO A 1 133 ? 5.695 -9.409 4.842 1.00 48.81 133 PRO A N 1
ATOM 1039 C CA . PRO A 1 133 ? 4.261 -9.734 4.846 1.00 48.81 133 PRO A CA 1
ATOM 1040 C C . PRO A 1 133 ? 3.446 -8.925 3.800 1.00 48.81 133 PRO A C 1
ATOM 1042 O O . PRO A 1 133 ? 3.338 -7.704 3.909 1.00 48.81 133 PRO A O 1
ATOM 1045 N N . THR A 1 134 ? 2.818 -9.570 2.802 1.00 53.28 134 THR A N 1
ATOM 1046 C CA . THR A 1 134 ? 2.267 -8.891 1.588 1.00 53.28 134 THR A CA 1
ATOM 1047 C C . THR A 1 134 ? 0.741 -8.791 1.424 1.00 53.28 134 THR A C 1
ATOM 1049 O O . THR A 1 134 ? 0.042 -9.790 1.513 1.00 53.28 134 THR A O 1
ATOM 1052 N N . CYS A 1 135 ? 0.211 -7.617 1.044 1.00 41.44 135 CYS A N 1
ATOM 1053 C CA . CYS A 1 135 ? -1.224 -7.248 1.053 1.00 41.44 135 CYS A CA 1
ATOM 1054 C C . CYS A 1 135 ? -2.011 -7.300 -0.285 1.00 41.44 135 CYS A C 1
ATOM 1056 O O . CYS A 1 135 ? -1.459 -7.167 -1.369 1.00 41.44 135 CYS A O 1
ATOM 1058 N N . THR A 1 136 ? -3.352 -7.345 -0.169 1.00 38.34 136 THR A N 1
ATOM 1059 C CA . THR A 1 136 ? -4.392 -7.276 -1.226 1.00 38.34 136 THR A CA 1
ATOM 1060 C C . THR A 1 136 ? -4.788 -5.845 -1.637 1.00 38.34 136 THR A C 1
ATOM 1062 O O . THR A 1 136 ? -5.755 -5.277 -1.116 1.00 38.34 136 THR A O 1
ATOM 1065 N N . ARG A 1 137 ? -4.074 -5.265 -2.602 1.00 49.66 137 ARG A N 1
ATOM 1066 C CA . ARG A 1 137 ? -4.428 -4.041 -3.350 1.00 49.66 137 ARG A CA 1
ATOM 1067 C C . ARG A 1 137 ? -4.035 -4.248 -4.818 1.00 49.66 137 ARG A C 1
ATOM 1069 O O . ARG A 1 137 ? -3.059 -4.947 -5.071 1.00 49.66 137 ARG A O 1
ATOM 1076 N N . LEU A 1 138 ? -4.784 -3.673 -5.771 1.00 51.81 138 LEU A N 1
ATOM 1077 C CA . LEU A 1 138 ? -4.337 -3.635 -7.169 1.00 51.81 138 LEU A CA 1
ATOM 1078 C C . LEU A 1 138 ? -3.311 -2.514 -7.293 1.00 51.81 138 LEU A C 1
ATOM 1080 O O . LEU A 1 138 ? -3.647 -1.335 -7.420 1.00 51.81 138 LEU A O 1
ATOM 1084 N N . GLU A 1 139 ? -2.061 -2.922 -7.181 1.00 72.75 139 GLU A N 1
ATOM 1085 C CA . GLU A 1 139 ? -0.907 -2.061 -7.298 1.00 72.75 139 GLU A CA 1
ATOM 1086 C C . GLU A 1 139 ? -0.241 -2.320 -8.642 1.00 72.75 139 GLU A C 1
ATOM 1088 O O . GLU A 1 139 ? 0.093 -3.455 -8.982 1.00 72.75 139 GLU A O 1
ATOM 1093 N N . ILE A 1 140 ? -0.103 -1.263 -9.433 1.00 79.25 140 ILE A N 1
ATOM 1094 C CA . ILE A 1 140 ? 0.535 -1.330 -10.740 1.00 79.25 140 ILE A CA 1
ATOM 1095 C C . ILE A 1 140 ? 1.914 -0.698 -10.603 1.00 79.25 140 ILE A C 1
ATOM 1097 O O . ILE A 1 140 ? 2.051 0.467 -10.223 1.00 79.25 140 ILE A O 1
ATOM 1101 N N . GLY A 1 141 ? 2.938 -1.484 -10.925 1.00 82.38 141 GLY A N 1
ATOM 1102 C CA . GLY A 1 141 ? 4.327 -1.048 -10.936 1.00 82.38 141 GLY A CA 1
ATOM 1103 C C . GLY A 1 141 ? 4.637 -0.145 -12.120 1.00 82.38 141 GLY A C 1
ATOM 1104 O O . GLY A 1 141 ? 5.173 -0.638 -13.106 1.00 82.38 141 GLY A O 1
ATOM 1105 N N . VAL A 1 142 ? 4.323 1.148 -12.009 1.00 85.00 142 VAL A N 1
ATOM 1106 C CA . VAL A 1 142 ? 4.671 2.174 -13.011 1.00 85.00 142 VAL A CA 1
ATOM 1107 C C . VAL A 1 142 ? 6.173 2.427 -12.996 1.00 85.00 142 VAL A C 1
ATOM 1109 O O . VAL A 1 142 ? 6.828 2.347 -14.028 1.00 85.00 142 VAL A O 1
ATOM 1112 N N . GLN A 1 143 ? 6.718 2.612 -11.793 1.00 85.62 143 GLN A N 1
ATOM 1113 C CA . GLN A 1 143 ? 8.127 2.838 -11.472 1.00 85.62 143 GLN A CA 1
ATOM 1114 C C . GLN A 1 143 ? 8.685 4.166 -11.985 1.00 85.62 143 GLN A C 1
ATOM 1116 O O . GLN A 1 143 ? 9.192 4.931 -11.174 1.00 85.62 143 GLN A O 1
ATOM 1121 N N . SER A 1 144 ? 8.531 4.461 -13.278 1.00 86.94 144 SER A N 1
ATOM 1122 C CA . SER A 1 144 ? 8.887 5.736 -13.900 1.00 86.94 144 SER A CA 1
ATOM 1123 C C . SER A 1 144 ? 7.863 6.151 -14.957 1.00 86.94 144 SER A C 1
ATOM 1125 O O . SER A 1 144 ? 7.213 5.306 -15.574 1.00 86.94 144 SER A O 1
ATOM 1127 N N . VAL A 1 145 ? 7.725 7.462 -15.170 1.00 88.62 145 VAL A N 1
ATOM 1128 C CA . VAL A 1 145 ? 6.886 8.054 -16.231 1.00 88.62 145 VAL A CA 1
ATOM 1129 C C . VAL A 1 145 ? 7.643 8.264 -17.543 1.00 88.62 145 VAL A C 1
ATOM 1131 O O . VAL A 1 145 ? 7.063 8.747 -18.514 1.00 88.62 145 VAL A O 1
ATOM 1134 N N . PHE A 1 146 ? 8.925 7.901 -17.595 1.00 89.25 146 PHE A N 1
ATOM 1135 C CA . PHE A 1 146 ? 9.756 8.090 -18.775 1.00 89.25 146 PHE A CA 1
ATOM 1136 C C . PHE A 1 146 ? 9.973 6.783 -19.554 1.00 89.25 146 PHE A C 1
ATOM 1138 O O . PHE A 1 146 ? 10.304 5.736 -18.993 1.00 89.25 146 PHE A O 1
ATOM 1145 N N . GLU A 1 147 ? 9.795 6.846 -20.877 1.00 88.00 147 GLU A N 1
ATOM 1146 C CA . GLU A 1 147 ? 9.878 5.674 -21.766 1.00 88.00 147 GLU A CA 1
ATOM 1147 C C . GLU A 1 147 ? 11.314 5.150 -21.942 1.00 88.00 147 GLU A C 1
ATOM 1149 O O . GLU A 1 147 ? 11.525 3.951 -22.125 1.00 88.00 147 GLU A O 1
ATOM 1154 N N . ASP A 1 148 ? 12.315 6.031 -21.879 1.00 88.50 148 ASP A N 1
ATOM 1155 C CA . ASP A 1 148 ? 13.733 5.656 -21.907 1.00 88.50 148 ASP A CA 1
ATOM 1156 C C . ASP A 1 148 ? 14.107 4.825 -20.673 1.00 88.50 148 ASP A C 1
ATOM 1158 O O . ASP A 1 148 ? 14.691 3.757 -20.823 1.00 88.50 148 ASP A O 1
ATOM 1162 N N . VAL A 1 149 ? 13.671 5.235 -19.480 1.00 85.88 149 VAL A N 1
ATOM 1163 C CA . VAL A 1 149 ? 13.925 4.509 -18.223 1.00 85.88 149 VAL A CA 1
ATOM 1164 C C . VAL A 1 149 ? 13.254 3.137 -18.234 1.00 85.88 149 VAL A C 1
ATOM 1166 O O . VAL A 1 149 ? 13.859 2.140 -17.832 1.00 85.88 149 VAL A O 1
ATOM 1169 N N . ALA A 1 150 ? 12.015 3.044 -18.728 1.00 83.25 150 ALA A N 1
ATOM 1170 C CA . ALA A 1 150 ? 11.322 1.764 -18.864 1.00 83.25 150 ALA A CA 1
ATOM 1171 C C . ALA A 1 150 ? 12.086 0.806 -19.798 1.00 83.25 150 ALA A C 1
ATOM 1173 O O . ALA A 1 150 ? 12.309 -0.358 -19.460 1.00 83.25 150 ALA A O 1
ATOM 1174 N N . ARG A 1 151 ? 12.560 1.300 -20.944 1.00 85.00 151 ARG A N 1
ATOM 1175 C CA . ARG A 1 151 ? 13.356 0.504 -21.884 1.00 85.00 151 ARG A CA 1
ATOM 1176 C C . ARG A 1 151 ? 14.693 0.069 -21.282 1.00 85.00 151 ARG A C 1
ATOM 1178 O O . ARG A 1 151 ? 15.026 -1.113 -21.337 1.00 85.00 151 ARG A O 1
ATOM 1185 N N . ASP A 1 152 ? 15.435 1.000 -20.697 1.00 86.81 152 ASP A N 1
ATOM 1186 C CA . ASP A 1 152 ? 16.801 0.767 -20.227 1.00 86.81 152 ASP A CA 1
ATOM 1187 C C . ASP A 1 152 ? 16.830 -0.151 -18.989 1.00 86.81 152 ASP A C 1
ATOM 1189 O O . ASP A 1 152 ? 17.766 -0.926 -18.799 1.00 86.81 152 ASP A O 1
ATOM 1193 N N . THR A 1 153 ? 15.761 -0.147 -18.184 1.00 84.75 153 THR A N 1
ATOM 1194 C CA . THR A 1 153 ? 15.587 -1.063 -17.038 1.00 84.75 153 THR A CA 1
ATOM 1195 C C . THR A 1 153 ? 14.956 -2.412 -17.403 1.00 84.75 153 THR A C 1
ATOM 1197 O O . THR A 1 153 ? 14.629 -3.210 -16.514 1.00 84.75 153 THR A O 1
ATOM 1200 N N . ASN A 1 154 ? 14.816 -2.698 -18.702 1.00 83.31 154 ASN A N 1
ATOM 1201 C CA . ASN A 1 154 ? 14.243 -3.930 -19.239 1.00 83.31 154 ASN A CA 1
ATOM 1202 C C . ASN A 1 154 ? 12.792 -4.177 -18.769 1.00 83.31 154 ASN A C 1
ATOM 1204 O O . ASN A 1 154 ? 12.411 -5.293 -18.399 1.00 83.31 154 ASN A O 1
ATOM 1208 N N . ARG A 1 155 ? 11.959 -3.127 -18.743 1.00 84.06 155 ARG A N 1
ATOM 1209 C CA . ARG A 1 155 ? 10.511 -3.259 -18.526 1.00 84.06 155 ARG A CA 1
ATOM 1210 C C . ARG A 1 155 ? 9.810 -3.613 -19.831 1.00 84.06 155 ARG A C 1
ATOM 1212 O O . ARG A 1 155 ? 9.914 -2.917 -20.832 1.00 84.06 155 ARG A O 1
ATOM 1219 N N . GLY A 1 156 ? 9.016 -4.680 -19.794 1.00 81.62 156 GLY A N 1
ATOM 1220 C CA . GLY A 1 156 ? 8.269 -5.188 -20.950 1.00 81.62 156 GLY A CA 1
ATOM 1221 C C . GLY A 1 156 ? 6.999 -4.410 -21.327 1.00 81.62 156 GLY A C 1
ATOM 1222 O O . GLY A 1 156 ? 6.106 -5.004 -21.924 1.00 81.62 156 GLY A O 1
ATOM 1223 N N . HIS A 1 157 ? 6.860 -3.139 -20.940 1.00 87.06 157 HIS A N 1
ATOM 1224 C CA . HIS A 1 157 ? 5.697 -2.305 -21.265 1.00 87.06 157 HIS A CA 1
ATOM 1225 C C . HIS A 1 157 ? 6.091 -0.835 -21.445 1.00 87.06 157 HIS A C 1
ATOM 1227 O O . HIS A 1 157 ? 7.119 -0.397 -20.936 1.00 87.06 157 HIS A O 1
ATOM 1233 N N . THR A 1 158 ? 5.233 -0.071 -22.122 1.00 89.00 158 THR A N 1
ATOM 1234 C CA . THR A 1 158 ? 5.371 1.383 -22.292 1.00 89.00 158 THR A CA 1
ATOM 1235 C C . THR A 1 158 ? 4.602 2.145 -21.216 1.00 89.00 158 THR A C 1
ATOM 1237 O O . THR A 1 158 ? 3.660 1.617 -20.615 1.00 89.00 158 THR A O 1
ATOM 1240 N N . VAL A 1 159 ? 4.963 3.407 -20.992 1.00 88.00 159 VAL A N 1
ATOM 1241 C CA . VAL A 1 159 ? 4.238 4.313 -20.083 1.00 88.00 159 VAL A CA 1
ATOM 1242 C C . VAL A 1 159 ? 2.816 4.543 -20.597 1.00 88.00 159 VAL A C 1
ATOM 1244 O O . VAL A 1 159 ? 1.854 4.514 -19.828 1.00 88.00 159 VAL A O 1
ATOM 1247 N N . LYS A 1 160 ? 2.644 4.649 -21.920 1.00 88.38 160 LYS A N 1
ATOM 1248 C CA . LYS A 1 160 ? 1.314 4.768 -22.541 1.00 88.38 160 LYS A CA 1
ATOM 1249 C C . LYS A 1 160 ? 0.370 3.612 -22.172 1.00 88.38 160 LYS A C 1
ATOM 1251 O O . LYS A 1 160 ? -0.802 3.856 -21.884 1.00 88.38 160 LYS A O 1
ATOM 1256 N N . ALA A 1 161 ? 0.867 2.373 -22.156 1.00 86.81 161 ALA A N 1
ATOM 1257 C CA . ALA A 1 161 ? 0.061 1.200 -21.804 1.00 86.81 161 ALA A CA 1
ATOM 1258 C C . ALA A 1 161 ? -0.414 1.242 -20.338 1.00 86.81 161 ALA A C 1
ATOM 1260 O O . ALA A 1 161 ? -1.532 0.829 -20.020 1.00 86.81 161 ALA A O 1
ATOM 1261 N N . VAL A 1 162 ? 0.411 1.793 -19.443 1.00 88.00 162 VAL A N 1
ATOM 1262 C CA . VAL A 1 162 ? 0.046 2.004 -18.036 1.00 88.00 162 VAL A CA 1
ATOM 1263 C C . VAL A 1 162 ? -1.089 3.022 -17.918 1.00 88.00 162 VAL A C 1
ATOM 1265 O O . VAL A 1 162 ? -2.063 2.762 -17.211 1.00 88.00 162 VAL A O 1
ATOM 1268 N N . CYS A 1 163 ? -1.017 4.144 -18.643 1.00 87.69 163 CYS A N 1
ATOM 1269 C CA . CYS A 1 163 ? -2.084 5.149 -18.651 1.00 87.69 163 CYS A CA 1
ATOM 1270 C C . CYS A 1 163 ? -3.426 4.567 -19.122 1.00 87.69 163 CYS A C 1
ATOM 1272 O O . CYS A 1 163 ? -4.460 4.817 -18.504 1.00 87.69 163 CYS A O 1
ATOM 1274 N N . GLU A 1 164 ? -3.414 3.758 -20.183 1.00 88.75 164 GLU A N 1
ATOM 1275 C CA . GLU A 1 164 ? -4.615 3.074 -20.680 1.00 88.75 164 GLU A CA 1
ATOM 1276 C C . GLU A 1 164 ? -5.184 2.104 -19.636 1.00 88.75 164 GLU A C 1
ATOM 1278 O O . GLU A 1 164 ? -6.381 2.122 -19.346 1.00 88.75 164 GLU A O 1
ATOM 1283 N N . THR A 1 165 ? -4.310 1.335 -18.985 1.00 86.75 165 THR A N 1
ATOM 1284 C CA . THR A 1 165 ? -4.699 0.424 -17.901 1.00 86.75 165 THR A CA 1
ATOM 1285 C C . THR A 1 165 ? -5.329 1.177 -16.728 1.00 86.75 165 THR A C 1
ATOM 1287 O O . THR A 1 165 ? -6.306 0.704 -16.151 1.00 86.75 165 THR A O 1
ATOM 1290 N N . PHE A 1 166 ? -4.821 2.363 -16.378 1.00 86.56 166 PHE A N 1
ATOM 1291 C CA . PHE A 1 166 ? -5.388 3.186 -15.305 1.00 86.56 166 PHE A CA 1
ATOM 1292 C C . PHE A 1 166 ? -6.789 3.686 -15.635 1.00 86.56 166 PHE A C 1
ATOM 1294 O O . PHE A 1 166 ? -7.639 3.699 -14.744 1.00 86.56 166 PHE A O 1
ATOM 1301 N N . ASN A 1 167 ? -7.035 4.068 -16.888 1.00 85.81 167 ASN A N 1
ATOM 1302 C CA . ASN A 1 167 ? -8.364 4.478 -17.334 1.00 85.81 167 ASN A CA 1
ATOM 1303 C C . ASN A 1 167 ? -9.349 3.311 -17.216 1.00 85.81 167 ASN A C 1
ATOM 1305 O O . ASN A 1 167 ? -10.343 3.427 -16.507 1.00 85.81 167 ASN A O 1
ATOM 1309 N N . ILE A 1 168 ? -9.002 2.146 -17.770 1.00 82.94 168 ILE A N 1
ATOM 1310 C CA . ILE A 1 168 ? -9.844 0.941 -17.699 1.00 82.94 168 ILE A CA 1
ATOM 1311 C C . ILE A 1 168 ? -10.095 0.520 -16.240 1.00 82.94 168 ILE A C 1
ATOM 1313 O O . ILE A 1 168 ? -11.220 0.191 -15.860 1.00 82.94 168 ILE A O 1
ATOM 1317 N N . ALA A 1 169 ? -9.062 0.540 -15.394 1.00 73.88 169 ALA A N 1
ATOM 1318 C CA . ALA A 1 169 ? -9.177 0.166 -13.986 1.00 73.88 169 ALA A CA 1
ATOM 1319 C C . ALA A 1 169 ? -10.067 1.137 -13.188 1.00 73.88 169 ALA A C 1
ATOM 1321 O O . ALA A 1 169 ? -10.828 0.707 -12.320 1.00 73.88 169 ALA A O 1
ATOM 1322 N N . LYS A 1 170 ? -10.010 2.441 -13.488 1.00 76.12 170 LYS A N 1
ATOM 1323 C CA . LYS A 1 170 ? -10.903 3.436 -12.877 1.00 76.12 170 LYS A CA 1
ATOM 1324 C C . LYS A 1 170 ? -12.339 3.303 -13.379 1.00 76.12 170 LYS A C 1
ATOM 1326 O O . LYS A 1 170 ? -13.252 3.342 -12.556 1.00 76.12 170 LYS A O 1
ATOM 1331 N N . ASP A 1 171 ? -12.536 3.071 -14.674 1.00 79.00 171 ASP A N 1
ATOM 1332 C CA . ASP A 1 171 ? -13.861 2.878 -15.279 1.00 79.00 171 ASP A CA 1
ATOM 1333 C C . ASP A 1 171 ? -14.569 1.628 -14.730 1.00 79.00 171 ASP A C 1
ATOM 1335 O O . ASP A 1 171 ? -15.790 1.591 -14.598 1.00 79.00 171 ASP A O 1
ATOM 1339 N N . THR A 1 172 ? -13.795 0.617 -14.330 1.00 70.25 172 THR A N 1
ATOM 1340 C CA . THR A 1 172 ? -14.286 -0.613 -13.685 1.00 70.25 172 THR A CA 1
ATOM 1341 C C . THR A 1 172 ? -14.425 -0.500 -12.159 1.00 70.25 172 THR A C 1
ATOM 1343 O O . THR A 1 172 ? -14.827 -1.461 -11.503 1.00 70.25 172 THR A O 1
ATOM 1346 N N . GLY A 1 173 ? -14.151 0.674 -11.578 1.00 61.62 173 GLY A N 1
ATOM 1347 C CA . GLY A 1 173 ? -14.378 0.961 -10.159 1.00 61.62 173 GLY A CA 1
ATOM 1348 C C . GLY A 1 173 ? -13.280 0.470 -9.210 1.00 61.62 173 GLY A C 1
ATOM 1349 O O . GLY A 1 173 ? -13.495 0.447 -7.994 1.00 61.62 173 GLY A O 1
ATOM 1350 N N . TYR A 1 174 ? -12.100 0.092 -9.713 1.00 55.72 174 TYR A N 1
ATOM 1351 C CA . TYR A 1 174 ? -10.976 -0.272 -8.851 1.00 55.72 174 TYR A CA 1
ATOM 1352 C C . TYR A 1 174 ? -10.304 0.959 -8.240 1.00 55.72 174 TYR A C 1
ATOM 1354 O O . TYR A 1 174 ? -10.079 1.986 -8.883 1.00 55.72 174 TYR A O 1
ATOM 1362 N N . LYS A 1 175 ? -9.881 0.823 -6.978 1.00 55.97 175 LYS A N 1
ATOM 1363 C CA . LYS A 1 175 ? -8.952 1.766 -6.355 1.00 55.97 175 LYS A CA 1
ATOM 1364 C C . LYS A 1 175 ? -7.538 1.470 -6.853 1.00 55.97 175 LYS A C 1
ATOM 1366 O O . LYS A 1 175 ? -6.876 0.574 -6.334 1.00 55.97 175 LYS A O 1
ATOM 1371 N N . VAL A 1 176 ? -7.103 2.230 -7.851 1.00 70.62 176 VAL A N 1
ATOM 1372 C CA . VAL A 1 176 ? -5.769 2.116 -8.453 1.00 70.62 176 VAL A CA 1
ATOM 1373 C C . VAL A 1 176 ? -4.709 2.697 -7.520 1.00 70.62 176 VAL A C 1
ATOM 1375 O O . VAL A 1 176 ? -4.857 3.819 -7.031 1.00 70.62 176 VAL A O 1
ATOM 1378 N N . ILE A 1 177 ? -3.636 1.939 -7.290 1.00 76.88 177 ILE A N 1
ATOM 1379 C CA . ILE A 1 177 ? -2.422 2.403 -6.613 1.00 76.88 177 ILE A CA 1
ATOM 1380 C C . ILE A 1 177 ? -1.265 2.272 -7.600 1.00 76.88 177 ILE A C 1
ATOM 1382 O O . ILE A 1 177 ? -1.057 1.208 -8.180 1.00 76.88 177 ILE A O 1
ATOM 1386 N N . ALA A 1 178 ? -0.538 3.366 -7.806 1.00 85.06 178 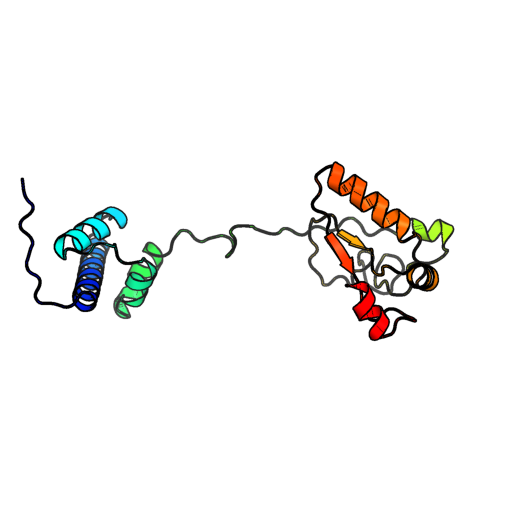ALA A N 1
ATOM 1387 C CA . ALA A 1 178 ? 0.664 3.393 -8.624 1.00 85.06 178 ALA A CA 1
ATOM 1388 C C . ALA A 1 178 ? 1.888 3.249 -7.715 1.00 85.06 178 ALA A C 1
ATOM 1390 O O . ALA A 1 178 ? 2.033 4.021 -6.767 1.00 85.06 178 ALA A O 1
ATOM 1391 N N . HIS A 1 179 ? 2.755 2.284 -8.007 1.00 85.94 179 HIS A N 1
ATOM 1392 C CA . HIS A 1 179 ? 4.065 2.188 -7.368 1.00 85.94 179 HIS A CA 1
ATOM 1393 C C . HIS A 1 179 ? 5.091 2.954 -8.203 1.00 85.94 179 HIS A C 1
ATOM 1395 O O . HIS A 1 179 ? 5.208 2.706 -9.405 1.00 85.94 179 HIS A O 1
ATOM 1401 N N . MET A 1 180 ? 5.815 3.871 -7.565 1.00 87.62 180 MET A N 1
ATOM 1402 C CA . MET A 1 180 ? 6.826 4.739 -8.172 1.00 87.62 180 MET A CA 1
ATOM 1403 C C . MET A 1 180 ? 8.165 4.498 -7.474 1.00 87.62 180 MET A C 1
ATOM 1405 O O . MET A 1 180 ? 8.181 4.330 -6.255 1.00 87.62 180 MET A O 1
ATOM 1409 N N . MET A 1 181 ? 9.270 4.501 -8.220 1.00 88.06 181 MET A N 1
ATOM 1410 C CA . MET A 1 181 ? 10.619 4.347 -7.669 1.00 88.06 181 MET A CA 1
ATOM 1411 C C . MET A 1 181 ? 11.499 5.506 -8.139 1.00 88.06 181 MET A C 1
ATOM 1413 O O . MET A 1 181 ? 11.724 5.612 -9.344 1.00 88.06 181 MET A O 1
ATOM 1417 N N . PRO A 1 182 ? 11.972 6.362 -7.221 1.00 88.19 182 PRO A N 1
ATOM 1418 C CA . PRO A 1 182 ? 13.064 7.283 -7.514 1.00 88.19 182 PRO A CA 1
ATOM 1419 C C . PRO A 1 182 ? 14.409 6.537 -7.566 1.00 88.19 182 PRO A C 1
ATOM 1421 O O . PRO A 1 182 ? 14.475 5.362 -7.191 1.00 88.19 182 PRO A O 1
ATOM 1424 N N . ASP A 1 183 ? 15.470 7.229 -7.985 1.00 89.00 183 ASP A N 1
ATOM 1425 C CA . ASP A 1 183 ? 16.854 6.729 -8.049 1.00 89.00 183 ASP A CA 1
ATOM 1426 C C . ASP A 1 183 ? 17.024 5.514 -8.983 1.00 89.00 183 ASP A C 1
ATOM 1428 O O . ASP A 1 183 ? 17.728 4.540 -8.705 1.00 89.00 183 ASP A O 1
ATOM 1432 N N . LEU A 1 184 ? 16.320 5.544 -10.117 1.00 88.50 184 LEU A N 1
ATOM 1433 C CA . LEU A 1 184 ? 16.472 4.540 -11.167 1.00 88.50 184 LEU A CA 1
ATOM 1434 C C . LEU A 1 184 ? 17.724 4.807 -12.022 1.00 88.50 184 LEU A C 1
ATOM 1436 O O . LEU A 1 184 ? 18.152 5.953 -12.165 1.00 88.50 184 LEU A O 1
ATOM 1440 N N . PRO A 1 185 ? 18.311 3.768 -12.652 1.00 85.75 185 PRO A N 1
ATOM 1441 C CA . PRO A 1 185 ? 19.461 3.949 -13.532 1.00 85.75 185 PRO A CA 1
ATOM 1442 C C . PRO A 1 185 ? 19.202 5.014 -14.606 1.00 85.75 185 PRO A C 1
ATOM 1444 O O . PRO A 1 185 ? 18.165 4.983 -15.267 1.00 85.75 185 PRO A O 1
ATOM 1447 N N . ASN A 1 186 ? 20.169 5.914 -14.807 1.00 84.75 186 ASN A N 1
ATOM 1448 C CA . ASN A 1 186 ? 20.110 7.035 -15.759 1.00 84.75 186 ASN A CA 1
ATOM 1449 C C . ASN A 1 186 ? 19.055 8.121 -15.444 1.00 84.75 186 ASN A C 1
ATOM 1451 O O . ASN A 1 186 ? 18.708 8.912 -16.327 1.00 84.75 186 ASN A O 1
ATOM 1455 N N . VAL A 1 187 ? 18.569 8.184 -14.202 1.00 88.19 187 VAL A N 1
ATOM 1456 C CA . VAL A 1 187 ? 17.697 9.254 -13.699 1.00 88.19 187 VAL A CA 1
ATOM 1457 C C . VAL A 1 187 ? 18.465 10.080 -12.670 1.00 88.19 187 VAL A C 1
ATOM 1459 O O . VAL A 1 187 ? 19.090 9.529 -11.768 1.00 88.19 187 VAL A O 1
ATOM 1462 N N . ASP A 1 188 ? 18.474 11.400 -12.839 1.00 90.31 188 ASP A N 1
ATOM 1463 C CA . ASP A 1 188 ? 19.063 12.341 -11.892 1.00 90.31 188 ASP A CA 1
ATOM 1464 C C . ASP A 1 188 ? 18.005 12.914 -10.938 1.00 90.31 188 ASP A C 1
ATOM 1466 O O . ASP A 1 188 ? 16.799 12.760 -11.132 1.00 90.31 188 ASP A O 1
ATOM 1470 N N . ILE A 1 189 ? 18.469 13.599 -9.889 1.00 90.19 189 ILE A N 1
ATOM 1471 C CA . ILE A 1 189 ? 17.598 14.172 -8.850 1.00 90.19 189 ILE A CA 1
ATOM 1472 C C . ILE A 1 189 ? 16.563 15.131 -9.458 1.00 90.19 189 ILE A C 1
ATOM 1474 O O . ILE A 1 189 ? 15.428 15.189 -8.988 1.00 90.19 189 ILE A O 1
ATOM 1478 N N . GLU A 1 190 ? 16.941 15.882 -10.494 1.00 91.00 190 GLU A N 1
ATOM 1479 C CA . GLU A 1 190 ? 16.041 16.818 -11.170 1.00 91.00 190 GLU A CA 1
ATOM 1480 C C . GLU A 1 190 ? 14.909 16.073 -11.894 1.00 91.00 190 GLU A C 1
ATOM 1482 O O . GLU A 1 190 ? 13.740 16.366 -11.628 1.00 91.00 190 GLU A O 1
ATOM 1487 N N . ARG A 1 191 ? 15.214 15.041 -12.702 1.00 89.56 191 ARG A N 1
ATOM 1488 C CA . ARG A 1 191 ? 14.177 14.192 -13.322 1.00 89.56 191 ARG A CA 1
ATOM 1489 C C . ARG A 1 191 ? 13.301 13.482 -12.304 1.00 89.56 191 ARG A C 1
ATOM 1491 O O . ARG A 1 191 ? 12.109 13.321 -12.555 1.00 89.56 191 ARG A O 1
ATOM 1498 N N . ASP A 1 192 ? 13.866 13.028 -11.189 1.00 89.31 192 ASP A N 1
ATOM 1499 C CA . ASP A 1 192 ? 13.091 12.355 -10.145 1.00 89.31 192 ASP A CA 1
ATOM 1500 C C . ASP A 1 192 ? 12.044 13.290 -9.536 1.00 89.31 192 ASP A C 1
ATOM 1502 O O . ASP A 1 192 ? 10.925 12.864 -9.256 1.00 89.31 192 ASP A O 1
ATOM 1506 N N . VAL A 1 193 ? 12.372 14.574 -9.361 1.00 90.19 193 VAL A N 1
ATOM 1507 C CA . VAL A 1 193 ? 11.405 15.578 -8.902 1.00 90.19 193 VAL A CA 1
ATOM 1508 C C . VAL A 1 193 ? 10.354 15.845 -9.979 1.00 90.19 193 VAL A C 1
ATOM 1510 O O . VAL A 1 193 ? 9.163 15.845 -9.665 1.00 90.19 193 VAL A O 1
ATOM 1513 N N . GLU A 1 194 ? 10.763 16.016 -11.239 1.00 90.19 194 GLU A N 1
ATOM 1514 C CA . GLU A 1 194 ? 9.837 16.224 -12.363 1.00 90.19 194 GLU A CA 1
ATOM 1515 C C . GLU A 1 194 ? 8.869 15.053 -12.563 1.00 90.19 194 GLU A C 1
ATOM 1517 O O . GLU A 1 194 ? 7.717 15.261 -12.925 1.00 90.19 194 GLU A O 1
ATOM 1522 N N . GLN A 1 195 ? 9.289 13.824 -12.264 1.00 86.06 195 GLN A N 1
ATOM 1523 C CA . GLN A 1 195 ? 8.457 12.625 -12.369 1.00 86.06 195 GLN A CA 1
ATOM 1524 C C . GLN A 1 195 ? 7.203 12.656 -11.467 1.00 86.06 195 GLN A C 1
ATOM 1526 O O . GLN A 1 195 ? 6.247 11.918 -11.727 1.00 86.06 1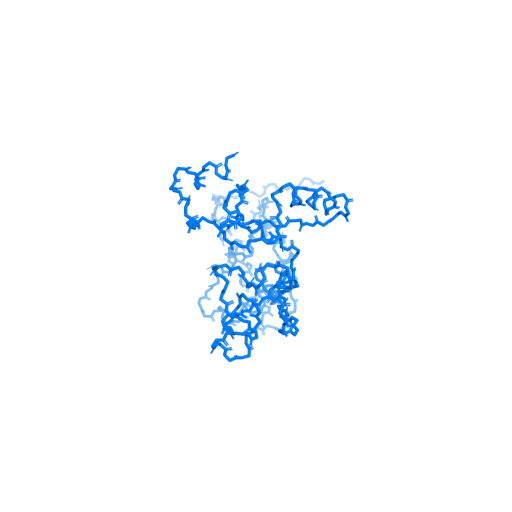95 GLN A O 1
ATOM 1531 N N . PHE A 1 196 ? 7.186 13.481 -10.414 1.00 87.56 196 PHE A N 1
ATOM 1532 C CA . PHE A 1 196 ? 6.059 13.600 -9.479 1.00 87.56 196 PHE A CA 1
ATOM 1533 C C . PHE A 1 196 ? 5.221 14.877 -9.648 1.00 87.56 196 PHE A C 1
ATOM 1535 O O . PHE A 1 196 ? 4.232 15.031 -8.922 1.00 87.56 196 PHE A O 1
ATOM 1542 N N . ILE A 1 197 ? 5.610 15.778 -10.556 1.00 79.75 197 ILE A N 1
ATOM 1543 C CA . ILE A 1 197 ? 4.936 17.062 -10.824 1.00 79.75 197 ILE A CA 1
ATOM 1544 C C . ILE A 1 197 ? 3.976 16.909 -12.006 1.00 79.75 197 ILE A C 1
ATOM 1546 O O . ILE A 1 197 ? 2.820 17.373 -11.865 1.00 79.75 197 ILE A O 1
#

Sequence (197 aa):
MARKKKVFIESKEERMMLTIQEVIQELLVAHDEHRDVDLNKLKTRVSSKYGLESSPRLVDIIAAVPLDAKNKLIPKLKAKPIRTASGIAVVAVMCKPHRCPHINFTGNICVYCPGGPDSDFEYSTQSYTGYEPTCTRLEIGVQSVFEDVARDTNRGHTVKAVCETFNIAKDTGYKVIAHMMPDLPNVDIERDVEQFI

pLDDT: mean 78.53, std 12.12, range [36.5, 91.0]

Radius of gyration: 30.76 Å; chains: 1; bounding box: 63×50×70 Å

Organism: Cotesia congregata (NCBI:txid51543)

InterPro domains:
  IPR039661 ELP3/YhcC [PTHR11135] (11-137)
  IPR056591 ELP3-like, N-terminal domain [PF23613] (16-85)
  IPR058240 Radical SAM superfamily [SSF102114] (135-191)

Secondary structure (DSSP, 8-state):
---------S-HHHHHHHHHHHHHHHHHHHHHTT----HHHHHHHHHHHTT-SSPPPHHHHHHTS-HHHHHHHHHHHS-S--SSTTS----B--PPP---TTHHHHSS--TT---STTSSSTTPPTT--S----B---EEEEE-S-HHHHHHTT-SS-HHHHHHHHHHHHHTT---EEEE-SS-TT--HHHHHHTT-

Foldseek 3Di:
DDDPPDDDPDDPVVLLLVLLVVLLVVVVVCLVVVHDDDSVVSQVVSCVVSVHPDGDDLVVSLVPHDPVCNVRCVVVSDDDPQPDPVNDDFAFDDDQFDDDPCCVPLVDDFQPKADTPPHPQDRDHTSDSPPDGHGDAQEDELQFCDQVLCVVRSNPDGSVVVVVVVVVCVVVPGPYHYDYHPPGPPDDPVRSVVRVD